Protein AF-A0A5C8ZEA1-F1 (afdb_monomer_lite)

Sequence (235 aa):
MTSPGLDPAALREAAAQLGLDVEDRPVLEAWAAIGATHLYWRNTALEDWHAGPDSRISDAEMFRINVSTTRIFRTALRGVADIDALEQGLEGALAVAFHPLRVLPGGRNLLDLGAEETEDFIDVAEVRVAGLIDIADEHGVDTALLAVALDGRLSCHHWWGSPLWPGVVDVVMRRLGDPDDDCWQRLQGRPVPAEVHRAQRLRWLLLDSPDALAIETVDFLIHQLGIGFITAVEG

Structure (mmCIF, N/CA/C/O backbone):
data_AF-A0A5C8ZEA1-F1
#
_entry.id   AF-A0A5C8ZEA1-F1
#
loop_
_atom_site.group_PDB
_atom_site.id
_atom_site.type_symbol
_atom_site.label_atom_id
_atom_site.label_alt_id
_atom_site.label_comp_id
_atom_site.label_asym_id
_atom_site.label_entity_id
_atom_site.label_seq_id
_atom_site.pdbx_PDB_ins_code
_atom_site.Cartn_x
_atom_site.Cartn_y
_atom_site.Cartn_z
_atom_site.occupancy
_atom_site.B_iso_or_equiv
_atom_site.auth_seq_id
_atom_site.auth_comp_id
_atom_site.auth_asym_id
_atom_site.auth_atom_id
_atom_site.pdbx_PDB_model_num
ATOM 1 N N . MET A 1 1 ? 28.348 5.680 -10.403 1.00 36.00 1 MET A N 1
ATOM 2 C CA . MET A 1 1 ? 28.661 4.652 -9.389 1.00 36.00 1 MET A CA 1
ATOM 3 C C . MET A 1 1 ? 27.801 3.466 -9.778 1.00 36.00 1 MET A C 1
ATOM 5 O O . MET A 1 1 ? 26.594 3.614 -9.727 1.00 36.00 1 MET A O 1
ATOM 9 N N . THR A 1 2 ? 28.369 2.394 -10.330 1.00 37.69 2 THR A N 1
ATOM 10 C CA . THR A 1 2 ? 27.577 1.226 -10.753 1.00 37.69 2 THR A CA 1
ATOM 11 C C . THR A 1 2 ? 26.969 0.590 -9.509 1.00 37.69 2 THR A C 1
ATOM 13 O O . THR A 1 2 ? 27.715 0.243 -8.588 1.00 37.69 2 THR A O 1
ATOM 16 N N . SER A 1 3 ? 25.640 0.502 -9.458 1.00 48.66 3 SER A N 1
ATOM 17 C CA . SER A 1 3 ? 24.921 -0.216 -8.404 1.00 48.66 3 SER A CA 1
ATOM 18 C C . SER A 1 3 ? 25.495 -1.641 -8.298 1.00 48.66 3 SER A C 1
ATOM 20 O O . SER A 1 3 ? 25.885 -2.195 -9.330 1.00 48.66 3 SER A O 1
ATOM 22 N N . PRO A 1 4 ? 25.658 -2.233 -7.097 1.00 52.16 4 PRO A N 1
ATOM 23 C CA . PRO A 1 4 ? 26.077 -3.629 -6.980 1.00 52.16 4 PRO A CA 1
ATOM 24 C C . PRO A 1 4 ? 25.175 -4.482 -7.875 1.00 52.16 4 PRO A C 1
ATOM 26 O O . PRO A 1 4 ? 23.957 -4.425 -7.735 1.00 52.16 4 PRO A O 1
ATOM 29 N N . GLY A 1 5 ? 25.791 -5.181 -8.835 1.00 65.19 5 GLY A N 1
ATOM 30 C CA . GLY A 1 5 ? 25.097 -5.771 -9.978 1.00 65.19 5 GLY A CA 1
ATOM 31 C C . GLY A 1 5 ? 23.913 -6.620 -9.540 1.00 65.19 5 GLY A C 1
ATOM 32 O O . GLY A 1 5 ? 24.085 -7.635 -8.865 1.00 65.19 5 GLY A O 1
ATOM 33 N N . LEU A 1 6 ? 22.718 -6.169 -9.903 1.00 85.00 6 LEU A N 1
ATOM 34 C CA . LEU A 1 6 ? 21.491 -6.916 -9.712 1.00 85.00 6 LEU A CA 1
ATOM 35 C C . LEU A 1 6 ? 21.526 -8.108 -10.676 1.00 85.00 6 LEU A C 1
ATOM 37 O O . LEU A 1 6 ? 21.731 -7.934 -11.871 1.00 85.00 6 LEU A O 1
ATOM 41 N N . ASP A 1 7 ? 21.379 -9.326 -10.155 1.00 93.06 7 ASP A N 1
ATOM 42 C CA . ASP A 1 7 ? 21.352 -10.545 -10.969 1.00 93.06 7 ASP A CA 1
ATOM 43 C C . ASP A 1 7 ? 19.892 -10.970 -11.221 1.00 93.06 7 ASP A C 1
ATOM 45 O O . ASP A 1 7 ? 19.229 -11.458 -10.296 1.00 93.06 7 ASP A O 1
ATOM 49 N N . PRO A 1 8 ? 19.367 -10.833 -12.457 1.00 94.12 8 PRO A N 1
ATOM 50 C CA . PRO A 1 8 ? 17.995 -11.223 -12.771 1.00 94.12 8 PRO A CA 1
ATOM 51 C C . PRO A 1 8 ? 17.710 -12.709 -12.516 1.00 94.12 8 PRO A C 1
ATOM 53 O O . PRO A 1 8 ? 16.566 -13.076 -12.237 1.00 94.12 8 PRO A O 1
ATOM 56 N N . ALA A 1 9 ? 18.718 -13.584 -12.610 1.00 94.56 9 ALA A N 1
ATOM 57 C CA . ALA A 1 9 ? 18.546 -15.005 -12.320 1.00 94.56 9 ALA A CA 1
ATOM 58 C C . ALA A 1 9 ? 18.330 -15.239 -10.819 1.00 94.56 9 ALA A C 1
ATOM 60 O O . ALA A 1 9 ? 17.411 -15.969 -10.445 1.00 94.56 9 ALA A O 1
ATOM 61 N N . ALA A 1 10 ? 19.103 -14.556 -9.971 1.00 95.44 10 ALA A N 1
ATOM 62 C CA . ALA A 1 10 ? 18.949 -14.623 -8.521 1.00 95.44 10 ALA A CA 1
ATOM 63 C C . ALA A 1 10 ? 17.577 -14.099 -8.059 1.00 95.44 10 ALA A C 1
ATOM 65 O O . ALA A 1 10 ? 16.964 -14.690 -7.170 1.00 95.44 10 ALA A O 1
ATOM 66 N N . LEU A 1 11 ? 17.047 -13.041 -8.688 1.00 95.88 11 LEU A N 1
ATOM 67 C CA . LEU A 1 11 ? 15.693 -12.554 -8.384 1.00 95.88 11 LEU A CA 1
ATOM 68 C C . LEU A 1 11 ? 14.616 -13.585 -8.734 1.00 95.88 11 LEU A C 1
ATOM 70 O O . LEU A 1 11 ? 13.702 -13.817 -7.944 1.00 95.88 11 LEU A O 1
ATOM 74 N N . ARG A 1 12 ? 14.723 -14.235 -9.899 1.00 95.81 12 ARG A N 1
ATOM 75 C CA . ARG A 1 12 ? 13.779 -15.295 -10.288 1.00 95.81 12 ARG A CA 1
ATOM 76 C C . ARG A 1 12 ? 13.856 -16.497 -9.353 1.00 95.81 12 ARG A C 1
ATOM 78 O O . ARG A 1 12 ? 12.821 -17.058 -9.002 1.00 95.81 12 ARG A O 1
ATOM 85 N N . GLU A 1 13 ? 15.057 -16.873 -8.920 1.00 96.19 13 GLU A N 1
ATOM 86 C CA . GLU A 1 13 ? 15.237 -17.930 -7.924 1.00 96.19 13 GLU A CA 1
ATOM 87 C C . GLU A 1 13 ? 14.577 -17.556 -6.588 1.00 96.19 13 GLU A C 1
ATOM 89 O O . GLU A 1 13 ? 13.811 -18.350 -6.040 1.00 96.19 13 GLU A O 1
ATOM 94 N N . ALA A 1 14 ? 14.801 -16.333 -6.098 1.00 95.81 14 ALA A N 1
ATOM 95 C CA . ALA A 1 14 ? 14.163 -15.837 -4.881 1.00 95.81 14 ALA A CA 1
ATOM 96 C C . ALA A 1 14 ? 12.627 -15.830 -4.997 1.00 95.81 14 ALA A C 1
ATOM 98 O O . ALA A 1 14 ? 11.933 -16.245 -4.070 1.00 95.81 14 ALA A O 1
ATOM 99 N N . ALA A 1 15 ? 12.084 -15.425 -6.147 1.00 95.50 15 ALA A N 1
ATOM 100 C CA . ALA A 1 15 ? 10.643 -15.431 -6.394 1.00 95.50 15 ALA A CA 1
ATOM 101 C C . ALA A 1 15 ? 10.057 -16.846 -6.352 1.00 95.50 15 ALA A C 1
ATOM 103 O O . ALA A 1 15 ? 9.050 -17.072 -5.678 1.00 95.50 15 ALA A O 1
ATOM 104 N N . ALA A 1 16 ? 10.735 -17.813 -6.978 1.00 94.69 16 ALA A N 1
ATOM 105 C CA . ALA A 1 16 ? 10.339 -19.216 -6.933 1.00 94.69 16 ALA A CA 1
ATOM 106 C C . ALA A 1 16 ? 10.353 -19.776 -5.499 1.00 94.69 16 ALA A C 1
ATOM 108 O O . ALA A 1 16 ? 9.419 -20.473 -5.105 1.00 94.69 16 ALA A O 1
ATOM 109 N N . GLN A 1 17 ? 11.362 -19.432 -4.688 1.00 95.06 17 GLN A N 1
ATOM 110 C CA . GLN A 1 17 ? 11.432 -19.835 -3.275 1.00 95.06 17 GLN A CA 1
ATOM 111 C C . GLN A 1 17 ? 10.285 -19.256 -2.428 1.00 95.06 17 GLN A C 1
ATOM 113 O O . GLN A 1 17 ? 9.892 -19.861 -1.432 1.00 95.06 17 GLN A O 1
ATOM 118 N N . LEU A 1 18 ? 9.733 -18.106 -2.826 1.00 92.19 18 LEU A N 1
ATOM 119 C CA . LEU A 1 18 ? 8.619 -17.430 -2.152 1.00 92.19 18 LEU A CA 1
ATOM 120 C C . LEU A 1 18 ? 7.235 -17.791 -2.719 1.00 92.19 18 LEU A C 1
ATOM 122 O O . LEU A 1 18 ? 6.232 -17.221 -2.272 1.00 92.19 18 LEU A O 1
ATOM 126 N N . GLY A 1 19 ? 7.179 -18.694 -3.706 1.00 91.81 19 GLY A N 1
ATOM 127 C CA . GLY A 1 19 ? 5.944 -19.070 -4.397 1.00 91.81 19 GLY A CA 1
ATOM 128 C C . GLY A 1 19 ? 5.327 -17.931 -5.217 1.00 91.81 19 GLY A C 1
ATOM 129 O O . GLY A 1 19 ? 4.124 -17.934 -5.458 1.00 91.81 19 GLY A O 1
ATOM 130 N N . LEU A 1 20 ? 6.121 -16.929 -5.606 1.00 92.94 20 LEU A N 1
ATOM 131 C CA . LEU A 1 20 ? 5.659 -15.825 -6.440 1.00 92.94 20 LEU A CA 1
ATOM 132 C C . LEU A 1 20 ? 5.683 -16.270 -7.904 1.00 92.94 20 LEU A C 1
ATOM 134 O O . LEU A 1 20 ? 6.751 -16.512 -8.467 1.00 92.94 20 LEU A O 1
ATOM 138 N N . ASP A 1 21 ? 4.502 -16.370 -8.514 1.00 90.50 21 ASP A N 1
ATOM 139 C CA . ASP A 1 21 ? 4.372 -16.613 -9.949 1.00 90.50 21 ASP A CA 1
ATOM 140 C C . ASP A 1 21 ? 4.755 -15.343 -10.719 1.00 90.50 21 ASP A C 1
ATOM 142 O O . ASP A 1 21 ? 4.017 -14.357 -10.738 1.00 90.50 21 ASP A O 1
ATOM 146 N N . VAL A 1 22 ? 5.954 -15.355 -11.302 1.00 91.56 22 VAL A N 1
ATOM 147 C CA . VAL A 1 22 ? 6.507 -14.223 -12.059 1.00 91.56 22 VAL A CA 1
ATOM 148 C C . VAL A 1 22 ? 5.840 -14.040 -13.423 1.00 91.56 22 VAL A C 1
ATOM 150 O O . VAL A 1 22 ? 5.964 -12.967 -14.009 1.00 91.56 22 VAL A O 1
ATOM 153 N N . GLU A 1 23 ? 5.128 -15.057 -13.919 1.00 93.31 23 GLU A N 1
ATOM 154 C CA . GLU A 1 23 ? 4.420 -15.019 -15.202 1.00 93.31 23 GLU A CA 1
ATOM 155 C C . GLU A 1 23 ? 2.963 -14.544 -15.032 1.00 93.31 23 GLU A C 1
ATOM 157 O O . GLU A 1 23 ? 2.353 -14.034 -15.978 1.00 93.31 23 GLU A O 1
ATOM 162 N N . ASP A 1 24 ? 2.400 -14.642 -13.820 1.00 95.50 24 ASP A N 1
ATOM 163 C CA . ASP A 1 24 ? 1.120 -14.018 -13.474 1.00 95.50 24 ASP A CA 1
ATOM 164 C C . ASP A 1 24 ? 1.308 -12.504 -13.295 1.00 95.50 24 ASP A C 1
ATOM 166 O O . ASP A 1 24 ? 1.572 -11.972 -12.211 1.00 95.50 24 ASP A O 1
ATOM 170 N N . ARG A 1 25 ? 1.170 -11.787 -14.412 1.00 95.19 25 ARG A N 1
ATOM 171 C CA . ARG A 1 25 ? 1.374 -10.339 -14.469 1.00 95.19 25 ARG A CA 1
ATOM 172 C C . ARG A 1 25 ? 0.526 -9.555 -13.450 1.00 95.19 25 ARG A C 1
ATOM 174 O O . ARG A 1 25 ? 1.099 -8.728 -12.740 1.00 95.19 25 ARG A O 1
ATOM 181 N N . PRO A 1 26 ? -0.794 -9.788 -13.312 1.00 95.94 26 PRO A N 1
ATOM 182 C CA . PRO A 1 26 ? -1.584 -9.172 -12.246 1.00 95.94 26 PRO A CA 1
ATOM 183 C C . PRO A 1 26 ? -1.049 -9.406 -10.826 1.00 95.94 26 PRO A C 1
ATOM 185 O O . PRO A 1 26 ? -1.123 -8.492 -9.998 1.00 95.94 26 PRO A O 1
ATOM 188 N N . VAL A 1 27 ? -0.531 -10.602 -10.525 1.00 95.25 27 VAL A N 1
ATOM 189 C CA . VAL A 1 27 ? 0.082 -10.914 -9.222 1.00 95.25 27 VAL A CA 1
ATOM 190 C C . VAL A 1 27 ? 1.389 -10.148 -9.035 1.00 95.25 27 VAL A C 1
ATOM 192 O O . VAL A 1 27 ? 1.581 -9.530 -7.984 1.00 95.25 27 VAL A O 1
ATOM 195 N N . LEU A 1 28 ? 2.249 -10.122 -10.055 1.00 96.88 28 LEU A N 1
ATOM 196 C CA . LEU A 1 28 ? 3.505 -9.372 -10.037 1.00 96.88 28 LEU A CA 1
ATOM 197 C C . LEU A 1 28 ? 3.262 -7.874 -9.798 1.00 96.88 28 LEU A C 1
ATOM 199 O O . LEU A 1 28 ? 3.872 -7.281 -8.912 1.00 96.88 28 LEU A O 1
ATOM 203 N N . GLU A 1 29 ? 2.322 -7.271 -10.528 1.00 97.31 29 GLU A N 1
ATOM 204 C CA . GLU A 1 29 ? 1.957 -5.855 -10.387 1.00 97.31 29 GLU A CA 1
ATOM 205 C C . GLU A 1 29 ? 1.364 -5.538 -9.008 1.00 97.31 29 GLU A C 1
ATOM 207 O O . GLU A 1 29 ? 1.634 -4.478 -8.439 1.00 97.31 29 GLU A O 1
ATOM 212 N N . ALA A 1 30 ? 0.563 -6.450 -8.442 1.00 97.50 30 ALA A N 1
ATOM 213 C CA . ALA A 1 30 ? 0.011 -6.282 -7.101 1.00 97.50 30 ALA A CA 1
ATOM 214 C C . ALA A 1 30 ? 1.119 -6.251 -6.039 1.00 97.50 30 ALA A C 1
ATOM 216 O O . ALA A 1 30 ? 1.118 -5.371 -5.177 1.00 97.50 30 ALA A O 1
ATOM 217 N N . TRP A 1 31 ? 2.084 -7.169 -6.127 1.00 98.31 31 TRP A N 1
ATOM 218 C CA . TRP A 1 31 ? 3.239 -7.183 -5.234 1.00 98.31 31 TRP A CA 1
ATOM 219 C C . TRP A 1 31 ? 4.156 -5.979 -5.444 1.00 98.31 31 TRP A C 1
ATOM 221 O O . TRP A 1 31 ? 4.580 -5.371 -4.463 1.00 98.31 31 TRP A O 1
ATOM 231 N N . ALA A 1 32 ? 4.412 -5.587 -6.693 1.00 98.50 32 ALA A N 1
ATOM 232 C CA . ALA A 1 32 ? 5.231 -4.422 -7.011 1.00 98.50 32 ALA A CA 1
ATOM 233 C C . ALA A 1 32 ? 4.607 -3.122 -6.477 1.00 98.50 32 ALA A C 1
ATOM 235 O O . ALA A 1 32 ? 5.315 -2.281 -5.941 1.00 98.50 32 ALA A O 1
ATOM 236 N N . ALA A 1 33 ? 3.281 -2.964 -6.523 1.00 98.62 33 ALA A N 1
ATOM 237 C CA . ALA A 1 33 ? 2.614 -1.796 -5.941 1.00 98.62 33 ALA A CA 1
ATOM 238 C C . ALA A 1 33 ? 2.775 -1.711 -4.414 1.00 98.62 33 ALA A C 1
ATOM 240 O O . ALA A 1 33 ? 2.929 -0.621 -3.854 1.00 98.62 33 ALA A O 1
ATOM 241 N N . ILE A 1 34 ? 2.752 -2.861 -3.737 1.00 98.44 34 ILE A N 1
ATOM 242 C CA . ILE A 1 34 ? 2.999 -2.950 -2.295 1.00 98.44 34 ILE A CA 1
ATOM 243 C C . ILE A 1 34 ? 4.460 -2.628 -1.997 1.00 98.44 34 ILE A C 1
ATOM 245 O O . ILE A 1 34 ? 4.715 -1.786 -1.143 1.00 98.44 34 ILE A O 1
ATOM 249 N N . GLY A 1 35 ? 5.400 -3.234 -2.726 1.00 98.38 35 GLY A N 1
ATOM 250 C CA . GLY A 1 35 ? 6.828 -2.953 -2.585 1.00 98.38 35 GLY A CA 1
ATOM 251 C C . GLY A 1 35 ? 7.164 -1.491 -2.869 1.00 98.38 35 GLY A C 1
ATOM 252 O O . GLY A 1 35 ? 7.891 -0.876 -2.106 1.00 98.38 35 GLY A O 1
ATOM 253 N N . ALA A 1 36 ? 6.557 -0.871 -3.882 1.00 98.56 36 ALA A N 1
ATOM 254 C CA . ALA A 1 36 ? 6.729 0.552 -4.173 1.00 98.56 36 ALA A CA 1
ATOM 255 C C . ALA A 1 36 ? 6.196 1.425 -3.028 1.00 98.56 36 ALA A C 1
ATOM 257 O O . ALA A 1 36 ? 6.821 2.407 -2.642 1.00 98.56 36 ALA A O 1
ATOM 258 N N . THR A 1 37 ? 5.072 1.042 -2.422 1.00 98.62 37 THR A N 1
ATOM 259 C CA . THR A 1 37 ? 4.551 1.743 -1.240 1.00 98.62 37 THR A CA 1
ATOM 260 C C . THR A 1 37 ? 5.452 1.535 -0.026 1.00 98.62 37 THR A C 1
ATOM 262 O O . THR A 1 37 ? 5.669 2.456 0.755 1.00 98.62 37 THR A O 1
ATOM 265 N N . HIS A 1 38 ? 6.012 0.346 0.150 1.00 98.19 38 HIS A N 1
ATOM 266 C CA . HIS A 1 38 ? 6.935 0.082 1.241 1.00 98.19 38 HIS A CA 1
ATOM 267 C C . HIS A 1 38 ? 8.248 0.857 1.061 1.00 98.19 38 HIS A C 1
ATOM 269 O O . HIS A 1 38 ? 8.630 1.639 1.928 1.00 98.19 38 HIS A O 1
ATOM 275 N N . LEU A 1 39 ? 8.898 0.706 -0.091 1.00 97.12 39 LEU A N 1
ATOM 276 C CA . LEU A 1 39 ? 10.177 1.320 -0.407 1.00 97.12 39 LEU A CA 1
ATOM 277 C C . LEU A 1 39 ? 10.057 2.826 -0.598 1.00 97.12 39 LEU A C 1
ATOM 279 O O . LEU A 1 39 ? 10.824 3.559 -0.007 1.00 97.12 39 LEU A O 1
ATOM 283 N N . TYR A 1 40 ? 9.151 3.344 -1.411 1.00 97.31 40 TYR A N 1
ATOM 284 C CA . TYR A 1 40 ? 9.209 4.768 -1.774 1.00 97.31 40 TYR A CA 1
ATOM 285 C C . TYR A 1 40 ? 8.472 5.650 -0.779 1.00 97.31 40 TYR A C 1
ATOM 287 O O . TYR A 1 40 ? 8.810 6.817 -0.635 1.00 97.31 40 TYR A O 1
ATOM 295 N N . TRP A 1 41 ? 7.491 5.089 -0.072 1.00 96.62 41 TRP A N 1
ATOM 296 C CA . TRP A 1 41 ? 6.619 5.837 0.825 1.00 96.62 41 TRP A CA 1
ATOM 297 C C . TRP A 1 41 ? 6.870 5.508 2.298 1.00 96.62 41 TRP A C 1
ATOM 299 O O . TRP A 1 41 ? 7.252 6.389 3.062 1.00 96.62 41 TRP A O 1
ATOM 309 N N . ARG A 1 42 ? 6.691 4.252 2.720 1.00 95.69 42 ARG A N 1
ATOM 310 C CA . ARG A 1 42 ? 6.732 3.873 4.142 1.00 95.69 42 ARG A CA 1
ATOM 311 C C . ARG A 1 42 ? 8.132 3.960 4.747 1.00 95.69 42 ARG A C 1
ATOM 313 O O . ARG A 1 42 ? 8.281 4.551 5.807 1.00 95.69 42 ARG A O 1
ATOM 320 N N . ASN A 1 43 ? 9.134 3.379 4.092 1.00 93.94 43 ASN A N 1
ATOM 321 C CA . ASN A 1 43 ? 10.495 3.222 4.615 1.00 93.94 43 ASN A CA 1
ATOM 322 C C . ASN A 1 43 ? 11.346 4.493 4.419 1.00 93.94 43 ASN A C 1
ATOM 324 O O . ASN A 1 43 ? 12.413 4.473 3.800 1.00 93.94 43 ASN A O 1
ATOM 328 N N . THR A 1 44 ? 10.819 5.621 4.873 1.00 92.62 44 THR A N 1
ATOM 329 C CA . THR A 1 44 ? 11.355 6.977 4.696 1.00 92.62 44 THR A CA 1
ATOM 330 C C . THR A 1 44 ? 11.163 7.766 6.000 1.00 92.62 44 THR A C 1
ATOM 332 O O . THR A 1 44 ? 10.838 7.170 7.026 1.00 92.62 44 THR A O 1
ATOM 335 N N . ALA A 1 45 ? 11.261 9.102 5.955 1.00 91.81 45 ALA A N 1
ATOM 336 C CA . ALA A 1 45 ? 10.858 9.982 7.055 1.00 91.81 45 ALA A CA 1
ATOM 337 C C . ALA A 1 45 ? 9.443 9.678 7.594 1.00 91.81 45 ALA A C 1
ATOM 339 O O . ALA A 1 45 ? 9.171 9.888 8.772 1.00 91.81 45 ALA A O 1
ATOM 340 N N . LEU A 1 46 ? 8.545 9.116 6.773 1.00 92.88 46 LEU A N 1
ATOM 341 C CA . LEU A 1 46 ? 7.212 8.711 7.219 1.00 92.88 46 LEU A CA 1
ATOM 342 C C . LEU A 1 46 ? 7.242 7.661 8.350 1.00 92.88 46 LEU A C 1
ATOM 344 O O . LEU A 1 46 ? 6.344 7.654 9.194 1.00 92.88 46 LEU A O 1
ATOM 348 N N . GLU A 1 47 ? 8.243 6.774 8.377 1.00 91.81 47 GLU A N 1
ATOM 349 C CA . GLU A 1 47 ? 8.434 5.830 9.486 1.00 91.81 47 GLU A CA 1
ATOM 350 C C . GLU A 1 47 ? 8.753 6.591 10.773 1.00 91.81 47 GLU A C 1
ATOM 352 O O . GLU A 1 47 ? 8.129 6.328 11.794 1.00 91.81 47 GLU A O 1
ATOM 357 N N . ASP A 1 48 ? 9.632 7.592 10.713 1.00 91.31 48 ASP A N 1
ATOM 358 C CA . ASP A 1 48 ? 9.986 8.425 11.867 1.00 91.31 48 ASP A CA 1
ATOM 359 C C . ASP A 1 48 ? 8.800 9.276 12.343 1.00 91.31 48 ASP A C 1
ATOM 361 O O . ASP A 1 48 ? 8.631 9.517 13.536 1.00 91.31 48 ASP A O 1
ATOM 365 N N . TRP A 1 49 ? 7.918 9.695 11.431 1.00 93.19 49 TRP A N 1
ATOM 366 C CA . TRP A 1 49 ? 6.686 10.409 11.785 1.00 93.19 49 TRP A CA 1
ATOM 367 C C . TRP A 1 49 ? 5.662 9.508 12.483 1.00 93.19 49 TRP A C 1
ATOM 369 O O . TRP A 1 49 ? 4.756 10.006 13.154 1.00 93.19 49 TRP A O 1
ATOM 379 N N . HIS A 1 50 ? 5.775 8.194 12.306 1.00 93.12 50 HIS A N 1
ATOM 380 C CA . HIS A 1 50 ? 4.894 7.182 12.885 1.00 93.12 50 HIS A CA 1
ATOM 381 C C . HIS A 1 50 ? 5.476 6.526 14.136 1.00 93.12 50 HIS A C 1
ATOM 383 O O . HIS A 1 50 ? 4.725 6.180 15.050 1.00 93.12 50 HIS A O 1
ATOM 389 N N . ALA A 1 51 ? 6.792 6.375 14.203 1.00 89.44 51 ALA A N 1
ATOM 390 C CA . ALA A 1 51 ? 7.480 5.700 15.282 1.00 89.44 51 ALA A CA 1
ATOM 391 C C . ALA A 1 51 ? 7.836 6.652 16.435 1.00 89.44 51 ALA A C 1
ATOM 393 O O . ALA A 1 51 ? 8.002 7.858 16.280 1.00 89.44 51 ALA A O 1
ATOM 394 N N . GLY A 1 52 ? 8.010 6.076 17.625 1.00 84.81 52 GLY A N 1
ATOM 395 C CA . GLY A 1 52 ? 8.555 6.788 18.780 1.00 84.81 52 GLY A CA 1
ATOM 396 C C . GLY A 1 52 ? 7.540 7.596 19.606 1.00 84.81 52 GLY A C 1
ATOM 397 O O . GLY A 1 52 ? 6.340 7.599 19.330 1.00 84.81 52 GLY A O 1
ATOM 398 N N . PRO A 1 53 ? 8.016 8.238 20.689 1.00 84.50 53 PRO A N 1
ATOM 399 C CA . PRO A 1 53 ? 7.166 8.940 21.655 1.00 84.50 53 PRO A CA 1
ATOM 400 C C . PRO A 1 53 ? 6.522 10.218 21.099 1.00 84.50 53 PRO A C 1
ATOM 402 O O . PRO A 1 53 ? 5.472 10.618 21.595 1.00 84.50 53 PRO A O 1
ATOM 405 N N . ASP A 1 54 ? 7.119 10.816 20.066 1.00 86.81 54 ASP A N 1
ATOM 406 C CA . ASP A 1 54 ? 6.653 12.046 19.411 1.00 86.81 54 ASP A CA 1
ATOM 407 C C . ASP A 1 54 ? 5.891 11.755 18.102 1.00 86.81 54 ASP A C 1
ATOM 409 O O . ASP A 1 54 ? 5.812 12.600 17.207 1.00 86.81 54 ASP A O 1
ATOM 413 N N . SER A 1 55 ? 5.342 10.540 17.980 1.00 91.62 55 SER A N 1
ATOM 414 C CA . SER A 1 55 ? 4.604 10.096 16.799 1.00 91.62 55 SER A CA 1
ATOM 415 C C . SER A 1 55 ? 3.456 11.048 16.444 1.00 91.62 55 SER A C 1
ATOM 417 O O . SER A 1 55 ? 2.619 11.418 17.273 1.00 91.62 55 SER A O 1
ATOM 419 N N . ARG A 1 56 ? 3.411 11.422 15.165 1.00 92.44 56 ARG A N 1
ATOM 420 C CA . ARG A 1 56 ? 2.399 12.287 14.540 1.00 92.44 56 ARG A CA 1
ATOM 421 C C . ARG A 1 56 ? 1.314 11.487 13.823 1.00 92.44 56 ARG A C 1
ATOM 423 O O . ARG A 1 56 ? 0.320 12.076 13.377 1.00 92.44 56 ARG A O 1
ATOM 430 N N . ILE A 1 57 ? 1.522 10.181 13.661 1.00 94.69 57 ILE A N 1
ATOM 431 C CA . ILE A 1 57 ? 0.677 9.274 12.886 1.00 94.69 57 ILE A CA 1
ATOM 432 C C . ILE A 1 57 ? 0.398 8.044 13.741 1.00 94.69 57 ILE A C 1
ATOM 434 O O . ILE A 1 57 ? 1.308 7.298 14.078 1.00 94.69 57 ILE A O 1
ATOM 438 N N . SER A 1 58 ? -0.867 7.796 14.058 1.00 94.56 58 SER A N 1
ATOM 439 C CA . SER A 1 58 ? -1.270 6.546 14.714 1.00 94.56 58 SER A CA 1
ATOM 440 C C . SER A 1 58 ? -1.136 5.334 13.780 1.00 94.56 58 SER A C 1
ATOM 442 O O . SER A 1 58 ? -1.174 5.474 12.557 1.00 94.56 58 SER A O 1
ATOM 444 N N . ASP A 1 59 ? -1.077 4.119 14.336 1.00 95.25 59 ASP A N 1
ATOM 445 C CA . ASP A 1 59 ? -1.106 2.870 13.551 1.00 95.25 59 ASP A CA 1
ATOM 446 C C . ASP A 1 59 ? -2.315 2.814 12.602 1.00 95.25 59 ASP A C 1
ATOM 448 O O . ASP A 1 59 ? -2.204 2.405 11.443 1.00 95.25 59 ASP A O 1
ATOM 452 N N . ALA A 1 60 ? -3.474 3.279 13.076 1.00 96.19 60 ALA A N 1
ATOM 453 C CA . ALA A 1 60 ? -4.701 3.328 12.295 1.00 96.19 60 ALA A CA 1
ATOM 454 C C . ALA A 1 60 ? -4.621 4.310 11.116 1.00 96.19 60 ALA A C 1
ATOM 456 O O . ALA A 1 60 ? -5.081 3.998 10.015 1.00 96.19 60 ALA A O 1
ATOM 457 N N . GLU A 1 61 ? -4.028 5.488 11.318 1.00 96.44 61 GLU A N 1
ATOM 458 C CA . GLU A 1 61 ? -3.783 6.439 10.230 1.00 96.44 61 GLU A CA 1
ATOM 459 C C . GLU A 1 61 ? -2.774 5.879 9.234 1.00 96.44 61 GLU A C 1
ATOM 461 O O . GLU A 1 61 ? -3.042 5.889 8.034 1.00 96.44 61 GLU A O 1
ATOM 466 N N . MET A 1 62 ? -1.662 5.325 9.720 1.00 96.19 62 MET A N 1
ATOM 467 C CA . MET A 1 62 ? -0.621 4.738 8.882 1.00 96.19 62 MET A CA 1
ATOM 468 C C . MET A 1 62 ? -1.175 3.632 7.983 1.00 96.19 62 MET A C 1
ATOM 470 O O . MET A 1 62 ? -0.933 3.626 6.776 1.00 96.19 62 MET A O 1
ATOM 474 N N . PHE A 1 63 ? -1.988 2.734 8.542 1.00 97.31 63 PHE A N 1
ATOM 475 C CA . PHE A 1 63 ? -2.662 1.687 7.781 1.00 97.31 63 PHE A CA 1
ATOM 476 C C . PHE A 1 63 ? -3.500 2.267 6.631 1.00 97.31 63 PHE A C 1
ATOM 478 O O . PHE A 1 63 ? -3.347 1.857 5.479 1.00 97.31 63 PHE A O 1
ATOM 485 N N . ARG A 1 64 ? -4.359 3.254 6.915 1.00 97.81 64 ARG A N 1
ATOM 486 C CA . ARG A 1 64 ? -5.233 3.864 5.898 1.00 97.81 64 ARG A CA 1
ATOM 487 C C . ARG A 1 64 ? -4.430 4.628 4.844 1.00 97.81 64 ARG A C 1
ATOM 489 O O . ARG A 1 64 ? -4.732 4.537 3.655 1.00 97.81 64 ARG A O 1
ATOM 496 N N . ILE A 1 65 ? -3.401 5.357 5.269 1.00 97.31 65 ILE A N 1
ATOM 497 C CA . ILE A 1 65 ? -2.489 6.085 4.387 1.00 97.31 65 ILE A CA 1
ATOM 498 C C . ILE A 1 65 ? -1.799 5.109 3.431 1.00 97.31 65 ILE A C 1
ATOM 500 O O . ILE A 1 65 ? -1.873 5.319 2.219 1.00 97.31 65 ILE A O 1
ATOM 504 N N . ASN A 1 66 ? -1.221 4.018 3.944 1.00 97.81 66 ASN A N 1
ATOM 505 C CA . ASN A 1 66 ? -0.558 3.000 3.128 1.00 97.81 66 ASN A CA 1
ATOM 506 C C . ASN A 1 66 ? -1.525 2.377 2.118 1.00 97.81 66 ASN A C 1
ATOM 508 O O . ASN A 1 66 ? -1.192 2.318 0.942 1.00 97.81 66 ASN A O 1
ATOM 512 N N . VAL A 1 67 ? -2.753 2.018 2.517 1.00 98.31 67 VAL A N 1
ATOM 513 C CA . VAL A 1 67 ? -3.791 1.535 1.582 1.00 98.31 67 VAL A CA 1
ATOM 514 C C . VAL A 1 67 ? -4.023 2.537 0.444 1.00 98.31 67 VAL A C 1
ATOM 516 O O . VAL A 1 67 ? -4.011 2.160 -0.731 1.00 98.31 67 VAL A O 1
ATOM 519 N N . SER A 1 68 ? -4.216 3.818 0.775 1.00 98.19 68 SER A N 1
ATOM 520 C CA . SER A 1 68 ? -4.467 4.854 -0.232 1.00 98.19 68 SER A CA 1
ATOM 521 C C . SER A 1 68 ? -3.272 5.063 -1.171 1.00 98.19 68 SER A C 1
ATOM 523 O O . SER A 1 68 ? -3.464 5.246 -2.370 1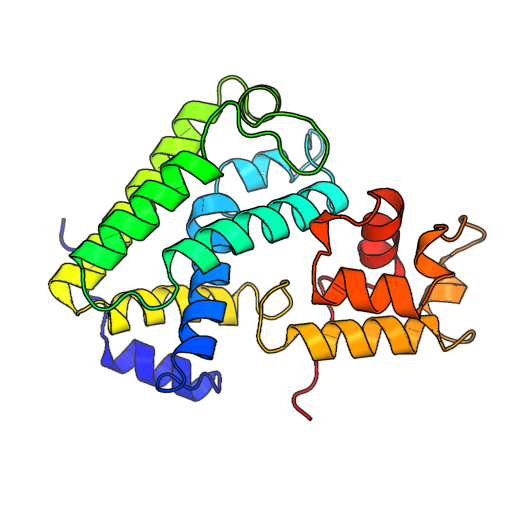.00 98.19 68 SER A O 1
ATOM 525 N N . THR A 1 69 ? -2.040 4.979 -0.659 1.00 98.44 69 THR A N 1
ATOM 526 C CA . THR A 1 69 ? -0.818 5.107 -1.465 1.00 98.44 69 THR A CA 1
ATOM 527 C C . THR A 1 69 ? -0.582 3.870 -2.337 1.00 98.44 69 THR A C 1
ATOM 529 O O . THR A 1 69 ? -0.280 4.020 -3.520 1.00 98.44 69 THR A O 1
ATOM 532 N N . THR A 1 70 ? -0.853 2.661 -1.833 1.00 98.62 70 THR A N 1
ATOM 533 C CA . THR A 1 70 ? -0.807 1.424 -2.628 1.00 98.62 70 THR A CA 1
ATOM 534 C C . THR A 1 70 ? -1.742 1.491 -3.830 1.00 98.62 70 THR A C 1
ATOM 536 O O . THR A 1 70 ? -1.386 1.006 -4.901 1.00 98.62 70 THR A O 1
ATOM 539 N N . ARG A 1 71 ? -2.919 2.129 -3.727 1.00 98.25 71 ARG A N 1
ATOM 540 C CA . ARG A 1 71 ? -3.795 2.339 -4.899 1.00 98.25 71 ARG A CA 1
ATOM 541 C C . ARG A 1 71 ? -3.157 3.202 -5.980 1.00 98.25 71 ARG A C 1
ATOM 543 O O . ARG A 1 71 ? -3.361 2.919 -7.162 1.00 98.25 71 ARG A O 1
ATOM 550 N N . ILE A 1 72 ? -2.428 4.244 -5.584 1.00 98.62 72 ILE A N 1
ATOM 551 C CA . ILE A 1 72 ? -1.753 5.150 -6.519 1.00 98.62 72 ILE A CA 1
ATOM 552 C C . ILE A 1 72 ? -0.699 4.357 -7.294 1.00 98.62 72 ILE A C 1
ATOM 554 O O . ILE A 1 72 ? -0.781 4.279 -8.519 1.00 98.62 72 ILE A O 1
ATOM 558 N N . PHE A 1 73 ? 0.198 3.658 -6.593 1.00 98.69 73 PHE A N 1
ATOM 559 C CA . PHE A 1 73 ? 1.220 2.833 -7.242 1.00 98.69 73 PHE A CA 1
ATOM 560 C C . PHE A 1 73 ? 0.630 1.671 -8.044 1.00 98.69 73 PHE A C 1
ATOM 562 O O . PHE A 1 73 ? 1.086 1.389 -9.146 1.00 98.69 73 PHE A O 1
ATOM 569 N N . ARG A 1 74 ? -0.445 1.037 -7.566 1.00 98.31 74 ARG A N 1
ATOM 570 C CA . ARG A 1 74 ? -1.138 -0.013 -8.325 1.00 98.31 74 ARG A CA 1
ATOM 571 C C . ARG A 1 74 ? -1.735 0.503 -9.628 1.00 98.31 74 ARG A C 1
ATOM 573 O O . ARG A 1 74 ? -1.826 -0.252 -10.588 1.00 98.31 74 ARG A O 1
ATOM 580 N N . THR A 1 75 ? -2.178 1.756 -9.657 1.00 98.38 75 THR A N 1
ATOM 581 C CA . THR A 1 75 ? -2.680 2.386 -10.884 1.00 98.38 75 THR A CA 1
ATOM 582 C C . THR A 1 75 ? -1.532 2.677 -11.842 1.00 98.38 75 THR A C 1
ATOM 584 O O . THR A 1 75 ? -1.650 2.365 -13.021 1.00 98.38 75 THR A O 1
ATOM 587 N N . ALA A 1 76 ? -0.422 3.206 -11.328 1.00 98.31 76 ALA A N 1
ATOM 588 C CA . ALA A 1 76 ? 0.769 3.524 -12.108 1.00 98.31 76 ALA A CA 1
ATOM 589 C C . ALA A 1 76 ? 1.451 2.300 -12.731 1.00 98.31 76 ALA A C 1
ATOM 591 O O . ALA A 1 76 ? 1.906 2.368 -13.864 1.00 98.31 76 ALA A O 1
ATOM 592 N N . LEU A 1 77 ? 1.504 1.179 -12.007 1.00 98.19 77 LEU A N 1
ATOM 593 C CA . LEU A 1 77 ? 2.208 -0.028 -12.451 1.00 98.19 77 LEU A CA 1
ATOM 594 C C . LEU A 1 77 ? 1.343 -0.978 -13.290 1.00 98.19 77 LEU A C 1
ATOM 596 O O . LEU A 1 77 ? 1.849 -1.965 -13.821 1.00 98.19 77 LEU A O 1
ATOM 600 N N . ARG A 1 78 ? 0.038 -0.710 -13.414 1.00 97.31 78 ARG A N 1
ATOM 601 C CA . ARG A 1 78 ? -0.881 -1.600 -14.127 1.00 97.31 78 ARG A CA 1
ATOM 602 C C . ARG A 1 78 ? -0.590 -1.601 -15.625 1.00 97.31 78 ARG A C 1
ATOM 604 O O . ARG A 1 78 ? -0.777 -0.585 -16.286 1.00 97.31 78 ARG A O 1
ATOM 611 N N . GLY A 1 79 ? -0.271 -2.768 -16.177 1.00 95.06 79 GLY A N 1
ATOM 612 C CA . GLY A 1 79 ? -0.119 -2.962 -17.617 1.00 95.06 79 GLY A CA 1
ATOM 613 C C . GLY A 1 79 ? 1.080 -2.239 -18.230 1.00 95.06 79 GLY A C 1
ATOM 614 O O . GLY A 1 79 ? 1.090 -2.028 -19.440 1.00 95.06 79 GLY A O 1
ATOM 615 N N . VAL A 1 80 ? 2.070 -1.850 -17.420 1.00 96.56 80 VAL A N 1
ATOM 616 C CA . VAL A 1 80 ? 3.315 -1.228 -17.896 1.00 96.56 80 VAL A CA 1
ATOM 617 C C . VAL A 1 80 ? 4.004 -2.168 -18.888 1.00 96.56 80 VAL A C 1
ATOM 619 O O . VAL A 1 80 ? 4.346 -3.284 -18.524 1.00 96.56 80 VAL A O 1
ATOM 622 N N . ALA A 1 81 ? 4.203 -1.763 -20.139 1.00 95.25 81 ALA A N 1
ATOM 623 C CA . ALA A 1 81 ? 4.749 -2.654 -21.170 1.00 95.25 81 ALA A CA 1
ATOM 624 C C . ALA A 1 81 ? 6.248 -2.443 -21.433 1.00 95.25 81 ALA A C 1
ATOM 626 O O . ALA A 1 81 ? 6.941 -3.371 -21.845 1.00 95.25 81 ALA A O 1
ATOM 627 N N . ASP A 1 82 ? 6.734 -1.226 -21.205 1.00 97.62 82 ASP A N 1
ATOM 628 C CA . ASP A 1 82 ? 8.076 -0.761 -21.535 1.00 97.62 82 ASP A CA 1
ATOM 629 C C . ASP A 1 82 ? 8.535 0.326 -20.548 1.00 97.62 82 ASP A C 1
ATOM 631 O O . ASP A 1 82 ? 7.820 0.673 -19.601 1.00 97.62 82 ASP A O 1
ATOM 635 N N . ILE A 1 83 ? 9.778 0.783 -20.718 1.00 97.81 83 ILE A N 1
ATOM 636 C CA . ILE A 1 83 ? 10.406 1.751 -19.817 1.00 97.81 83 ILE A CA 1
ATOM 637 C C . ILE A 1 83 ? 9.684 3.102 -19.843 1.00 97.81 83 ILE A C 1
ATOM 639 O O . ILE A 1 83 ? 9.422 3.650 -18.779 1.00 97.81 83 ILE A O 1
ATOM 643 N N . ASP A 1 84 ? 9.249 3.573 -21.015 1.00 98.25 84 ASP A N 1
ATOM 644 C CA . ASP A 1 84 ? 8.513 4.835 -21.156 1.00 98.25 84 ASP A CA 1
ATOM 645 C C . ASP A 1 84 ? 7.193 4.799 -20.361 1.00 98.25 84 ASP A C 1
ATOM 647 O O . ASP A 1 84 ? 6.845 5.750 -19.655 1.00 98.25 84 ASP A O 1
ATOM 651 N N . ALA A 1 85 ? 6.456 3.683 -20.429 1.00 98.19 85 ALA A N 1
ATOM 652 C CA . ALA A 1 85 ? 5.243 3.490 -19.640 1.00 98.19 85 ALA A CA 1
ATOM 653 C C . ALA A 1 85 ? 5.532 3.417 -18.131 1.00 98.19 85 ALA A C 1
ATOM 655 O O . ALA A 1 85 ? 4.726 3.902 -17.331 1.00 98.19 85 ALA A O 1
ATOM 656 N N . LEU A 1 86 ? 6.664 2.820 -17.733 1.00 98.38 86 LEU A N 1
ATOM 657 C CA . LEU A 1 86 ? 7.083 2.746 -16.332 1.00 98.38 86 LEU A CA 1
ATOM 658 C C . LEU A 1 86 ? 7.413 4.141 -15.791 1.00 98.38 86 LEU A C 1
ATOM 660 O O . LEU A 1 86 ? 6.898 4.519 -14.739 1.00 98.38 86 LEU A O 1
ATOM 664 N N . GLU A 1 87 ? 8.228 4.903 -16.521 1.00 98.50 87 GLU A N 1
ATOM 665 C CA . GLU A 1 87 ? 8.607 6.278 -16.193 1.00 98.50 87 GLU A CA 1
ATOM 666 C C . GLU A 1 87 ? 7.373 7.166 -16.055 1.00 98.50 87 GLU A C 1
ATOM 668 O O . GLU A 1 87 ? 7.163 7.766 -15.001 1.00 98.50 87 GLU A O 1
ATOM 673 N N . GLN A 1 88 ? 6.496 7.174 -17.064 1.00 98.38 88 GLN A N 1
ATOM 674 C CA . GLN A 1 88 ? 5.269 7.970 -17.035 1.00 98.38 88 GLN A CA 1
ATOM 675 C C . GLN A 1 88 ? 4.358 7.582 -15.862 1.00 98.38 88 GLN A C 1
ATOM 677 O O . GLN A 1 88 ? 3.779 8.448 -15.197 1.00 98.38 88 GLN A O 1
ATOM 682 N N . GLY A 1 89 ? 4.204 6.280 -15.606 1.00 98.44 89 GLY A N 1
ATOM 683 C CA . GLY A 1 89 ? 3.402 5.782 -14.494 1.00 98.44 89 GLY A CA 1
ATOM 684 C C . GLY A 1 89 ? 3.950 6.251 -13.147 1.00 98.44 89 GLY A C 1
ATOM 685 O O . GLY A 1 89 ? 3.194 6.758 -12.314 1.00 98.44 89 GLY A O 1
ATOM 686 N N . LEU A 1 90 ? 5.259 6.111 -12.932 1.00 98.38 90 LEU A N 1
ATOM 687 C CA . LEU A 1 90 ? 5.915 6.475 -11.677 1.00 98.38 90 LEU A CA 1
ATOM 688 C C . LEU A 1 90 ? 5.996 7.988 -11.468 1.00 98.38 90 LEU A C 1
ATOM 690 O O . LEU A 1 90 ? 5.745 8.436 -10.353 1.00 98.38 90 LEU A O 1
ATOM 694 N N . GLU A 1 91 ? 6.246 8.778 -12.513 1.00 98.25 91 GLU A N 1
ATOM 695 C CA . GLU A 1 91 ? 6.173 10.243 -12.452 1.00 98.25 91 GLU A CA 1
ATOM 696 C C . GLU A 1 91 ? 4.770 10.691 -12.019 1.00 98.25 91 GLU A C 1
ATOM 698 O O . GLU A 1 91 ? 4.612 11.472 -11.077 1.00 98.25 91 GLU A O 1
ATOM 703 N N . GLY A 1 92 ? 3.727 10.120 -12.633 1.00 98.31 92 GLY A N 1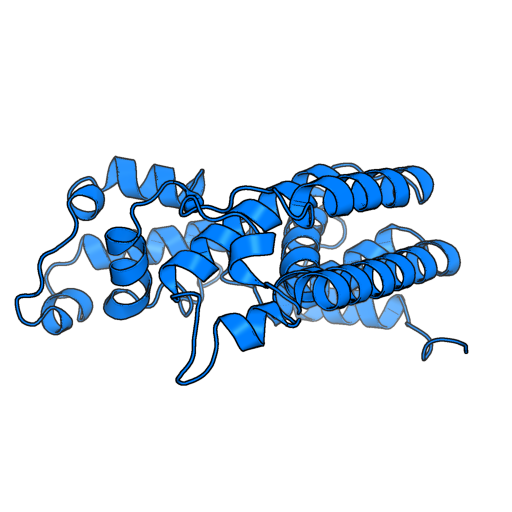
ATOM 704 C CA . GLY A 1 92 ? 2.343 10.372 -12.237 1.00 98.31 92 GLY A CA 1
ATOM 705 C C . GLY A 1 92 ? 2.048 9.944 -10.796 1.00 98.31 92 GLY A C 1
ATOM 706 O O . GLY A 1 92 ? 1.364 10.662 -10.061 1.00 98.31 92 GLY A O 1
ATOM 707 N N . ALA A 1 93 ? 2.579 8.798 -10.358 1.00 98.44 93 ALA A N 1
ATOM 708 C CA . ALA A 1 93 ? 2.439 8.344 -8.979 1.00 98.44 93 ALA A CA 1
ATOM 709 C C . ALA A 1 93 ? 3.122 9.290 -7.990 1.00 98.44 93 ALA A C 1
ATOM 711 O O . ALA A 1 93 ? 2.507 9.613 -6.976 1.00 98.44 93 ALA A O 1
ATOM 712 N N . LEU A 1 94 ? 4.339 9.756 -8.279 1.00 97.94 94 LEU A N 1
ATOM 713 C CA . LEU A 1 94 ? 5.061 10.715 -7.444 1.00 97.94 94 LEU A CA 1
ATOM 714 C C . LEU A 1 94 ? 4.284 12.028 -7.336 1.00 97.94 94 LEU A C 1
ATOM 716 O O . LEU A 1 94 ? 3.964 12.468 -6.230 1.00 97.94 94 LEU A O 1
ATOM 720 N N . ALA A 1 95 ? 3.862 12.577 -8.476 1.00 97.75 95 ALA A N 1
ATOM 721 C CA . ALA A 1 95 ? 3.111 13.825 -8.547 1.00 97.75 95 ALA A CA 1
ATOM 722 C 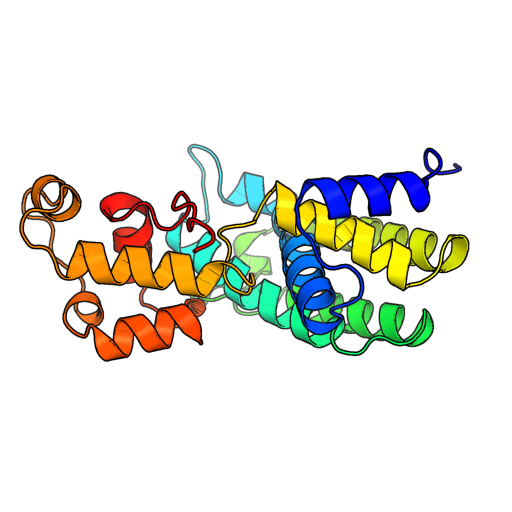C . ALA A 1 95 ? 1.794 13.792 -7.757 1.00 97.75 95 ALA A C 1
ATOM 724 O O . ALA A 1 95 ? 1.342 14.830 -7.280 1.00 97.75 95 ALA A O 1
ATOM 725 N N . VAL A 1 96 ? 1.165 12.621 -7.606 1.00 98.06 96 VAL A N 1
ATOM 726 C CA . VAL A 1 96 ? -0.061 12.465 -6.810 1.00 98.06 96 VAL A CA 1
ATOM 727 C C . VAL A 1 96 ? 0.252 12.108 -5.361 1.00 98.06 96 VAL A C 1
ATOM 729 O O . VAL A 1 96 ? -0.266 12.754 -4.451 1.00 98.06 96 VAL A O 1
ATOM 732 N N . ALA A 1 97 ? 1.056 11.069 -5.126 1.00 97.44 97 ALA A N 1
ATOM 733 C CA . ALA A 1 97 ? 1.280 10.513 -3.797 1.00 97.44 97 ALA A CA 1
ATOM 734 C C . ALA A 1 97 ? 2.057 11.472 -2.892 1.00 97.44 97 ALA A C 1
ATOM 736 O O . ALA A 1 97 ? 1.745 11.542 -1.702 1.00 97.44 97 ALA A O 1
ATOM 737 N N . PHE A 1 98 ? 2.994 12.227 -3.457 1.00 96.69 98 PHE A N 1
ATOM 738 C CA . PHE A 1 98 ? 3.917 13.097 -2.734 1.00 96.69 98 PHE A CA 1
ATOM 739 C C . PHE A 1 98 ? 3.590 14.584 -2.891 1.00 96.69 98 PHE A C 1
ATOM 741 O O . PHE A 1 98 ? 4.333 15.439 -2.419 1.00 96.69 98 PHE A O 1
ATOM 748 N N . HIS A 1 99 ? 2.448 14.921 -3.502 1.00 96.12 99 HIS A N 1
ATOM 749 C CA . HIS A 1 99 ? 2.004 16.308 -3.573 1.00 96.12 99 HIS A CA 1
ATOM 750 C C . HIS A 1 99 ? 1.859 16.889 -2.150 1.00 96.12 99 HIS A C 1
ATOM 752 O O . HIS A 1 99 ? 1.083 16.336 -1.364 1.00 96.12 99 HIS A O 1
ATOM 758 N N . PRO A 1 100 ? 2.490 18.030 -1.806 1.00 95.12 100 PRO A N 1
ATOM 759 C CA . PRO A 1 100 ? 2.428 18.586 -0.448 1.00 95.12 100 PRO A CA 1
ATOM 760 C C . PRO A 1 100 ? 0.993 18.841 0.040 1.00 95.12 100 PRO A C 1
ATOM 762 O O . PRO A 1 100 ? 0.656 18.623 1.199 1.00 95.12 100 PRO A O 1
ATOM 765 N N . LEU A 1 101 ? 0.102 19.236 -0.875 1.00 95.94 101 LEU A N 1
ATOM 766 C CA . LEU A 1 101 ? -1.321 19.456 -0.581 1.00 95.94 101 LEU A CA 1
ATOM 767 C C . LEU A 1 101 ? -2.204 18.202 -0.733 1.00 95.94 101 LEU A C 1
ATOM 769 O O . LEU A 1 101 ? -3.430 18.321 -0.679 1.00 95.94 101 LEU A O 1
ATOM 773 N N . ARG A 1 102 ? -1.633 17.006 -0.946 1.00 96.06 102 ARG A N 1
ATOM 774 C CA . ARG A 1 102 ? -2.407 15.756 -0.967 1.00 96.06 102 ARG A CA 1
ATOM 775 C C . ARG A 1 102 ? -3.071 15.581 0.391 1.00 96.06 102 ARG A C 1
ATOM 777 O O . ARG A 1 102 ? -2.388 15.427 1.398 1.00 96.06 102 ARG A O 1
ATOM 784 N N . VAL A 1 103 ? -4.400 15.549 0.405 1.00 96.62 103 VAL A N 1
ATOM 785 C CA . VAL A 1 103 ? -5.177 15.240 1.608 1.00 96.62 103 VAL A CA 1
ATOM 786 C C . VAL A 1 103 ? -5.125 13.735 1.858 1.00 96.62 103 VAL A C 1
ATOM 788 O O . VAL A 1 103 ? -5.575 12.939 1.033 1.00 96.62 103 VAL A O 1
ATOM 791 N N . LEU A 1 104 ? -4.563 13.348 2.998 1.00 95.69 104 LEU A N 1
ATOM 792 C CA . LEU A 1 104 ? -4.428 11.962 3.423 1.00 95.69 104 LEU A CA 1
ATOM 793 C C . LEU A 1 104 ? -5.743 11.433 4.024 1.00 95.69 104 LEU A C 1
ATOM 795 O O . LEU A 1 104 ? -6.575 12.220 4.495 1.00 95.69 104 LEU A O 1
ATOM 799 N N . PRO A 1 105 ? -5.943 10.102 4.072 1.00 92.31 105 PRO A N 1
ATOM 800 C CA . PRO A 1 105 ? -7.032 9.498 4.836 1.00 92.31 105 PRO A CA 1
ATOM 801 C C . PRO A 1 105 ? -6.959 9.918 6.314 1.00 92.31 105 PRO A C 1
ATOM 803 O O . PRO A 1 105 ? -6.127 9.437 7.072 1.00 92.31 105 PRO A O 1
ATOM 806 N N . GLY A 1 106 ? -7.819 10.854 6.720 1.00 85.25 106 GLY A N 1
ATOM 807 C CA . GLY A 1 106 ? -7.728 11.544 8.018 1.00 85.25 106 GLY A CA 1
ATOM 808 C C . GLY A 1 106 ? -7.889 13.064 7.913 1.00 85.25 106 GLY A C 1
ATOM 809 O O . GLY A 1 106 ? -8.183 13.718 8.907 1.00 85.25 106 GLY A O 1
ATOM 810 N N . GLY A 1 107 ? -7.774 13.623 6.705 1.00 92.06 107 GLY A N 1
ATOM 811 C CA . GLY A 1 107 ? -8.106 15.018 6.399 1.00 92.06 107 GLY A CA 1
ATOM 812 C C . GLY A 1 107 ? -6.935 15.999 6.489 1.00 92.06 107 GLY A C 1
ATOM 813 O O . GLY A 1 107 ? -7.050 17.104 5.967 1.00 92.06 107 GLY A O 1
ATOM 814 N N . ARG A 1 108 ? -5.808 15.602 7.091 1.00 93.75 108 ARG A N 1
ATOM 815 C CA . ARG A 1 108 ? -4.554 16.373 7.059 1.00 93.75 108 ARG A CA 1
ATOM 816 C C . ARG A 1 108 ? -3.908 16.268 5.681 1.00 93.75 108 ARG A C 1
ATOM 818 O O . ARG A 1 108 ? -3.999 15.212 5.051 1.00 93.75 108 ARG A O 1
ATOM 825 N N . ASN A 1 109 ? -3.266 17.335 5.215 1.00 95.19 109 ASN A N 1
ATOM 826 C CA . ASN A 1 109 ? -2.416 17.243 4.030 1.00 95.19 109 ASN A CA 1
ATOM 827 C C . ASN A 1 109 ? -0.979 16.835 4.408 1.00 95.19 109 ASN A C 1
ATOM 829 O O . ASN A 1 109 ? -0.623 16.821 5.588 1.00 95.19 109 ASN A O 1
ATOM 833 N N . LEU A 1 110 ? -0.179 16.449 3.412 1.00 93.88 110 LEU A N 1
ATOM 834 C CA . LEU A 1 110 ? 1.186 15.970 3.626 1.00 93.88 110 LEU A CA 1
ATOM 835 C C . LEU A 1 110 ? 2.110 17.055 4.204 1.00 93.88 110 LEU A C 1
ATOM 837 O O . LEU A 1 110 ? 2.894 16.759 5.100 1.00 93.88 110 LEU A O 1
ATOM 841 N N . LEU A 1 111 ? 1.970 18.305 3.753 1.00 93.50 111 LEU A N 1
ATOM 842 C CA . LEU A 1 111 ? 2.744 19.445 4.253 1.00 93.50 111 LEU A CA 1
ATOM 843 C C . LEU A 1 111 ? 2.480 19.714 5.741 1.00 93.50 111 LEU A C 1
ATOM 845 O O . LEU A 1 111 ? 3.416 19.948 6.497 1.00 93.50 111 LEU A O 1
ATOM 849 N N . ASP A 1 112 ? 1.222 19.634 6.180 1.00 92.81 112 ASP A N 1
ATOM 850 C CA . ASP A 1 112 ? 0.847 19.796 7.590 1.00 92.81 112 ASP A CA 1
ATOM 851 C C . ASP A 1 112 ? 1.438 18.682 8.469 1.00 92.81 112 ASP A C 1
ATOM 853 O O . ASP A 1 112 ? 1.643 18.872 9.668 1.00 92.81 112 ASP A O 1
ATOM 857 N N . LEU A 1 113 ? 1.672 17.501 7.889 1.00 91.31 113 LEU A N 1
ATOM 858 C CA . LEU A 1 113 ? 2.194 16.337 8.595 1.00 91.31 113 LEU A CA 1
ATOM 859 C C . LEU A 1 113 ? 3.727 16.355 8.698 1.00 91.31 113 LEU A C 1
ATOM 861 O O . LEU A 1 113 ? 4.273 16.120 9.781 1.00 91.31 113 LEU A O 1
ATOM 865 N N . GLY A 1 114 ? 4.403 16.618 7.579 1.00 85.44 114 GLY A N 1
ATOM 866 C CA . GLY A 1 114 ? 5.861 16.609 7.479 1.00 85.44 114 GLY A CA 1
ATOM 867 C C . GLY A 1 114 ? 6.525 17.920 7.886 1.00 85.44 114 GLY A C 1
ATOM 868 O O . GLY A 1 114 ? 7.671 17.913 8.324 1.00 85.44 114 GLY A O 1
ATOM 869 N N . ALA A 1 115 ? 5.809 19.045 7.787 1.00 85.62 115 ALA A N 1
ATOM 870 C CA . ALA A 1 115 ? 6.356 20.383 7.990 1.00 85.62 115 ALA A CA 1
ATOM 871 C C . ALA A 1 115 ? 7.667 20.574 7.195 1.00 85.62 115 ALA A C 1
ATOM 873 O O . ALA A 1 115 ? 7.673 20.404 5.974 1.00 85.62 115 ALA A O 1
ATOM 874 N N . GLU A 1 116 ? 8.763 20.907 7.876 1.00 87.38 116 GLU A N 1
ATOM 875 C CA . GLU A 1 116 ? 10.080 21.178 7.282 1.00 87.38 116 GLU A CA 1
ATOM 876 C C . GLU A 1 116 ? 10.728 19.935 6.641 1.00 87.38 116 GLU A C 1
ATOM 878 O O . GLU A 1 116 ? 11.565 20.080 5.761 1.00 87.38 116 GLU A O 1
ATOM 883 N N . GLU A 1 117 ? 10.303 18.721 7.009 1.00 90.12 117 GLU A N 1
ATOM 884 C CA . GLU A 1 117 ? 10.863 17.452 6.504 1.00 90.12 117 GLU A CA 1
ATOM 885 C C . GLU A 1 117 ? 10.200 16.986 5.193 1.00 90.12 117 GLU A C 1
ATOM 887 O O . GLU A 1 117 ? 10.525 15.926 4.659 1.00 90.12 117 GLU A O 1
ATOM 892 N N . THR A 1 118 ? 9.222 17.745 4.684 1.00 90.62 118 THR A N 1
ATOM 893 C CA . THR A 1 118 ? 8.432 17.344 3.509 1.00 90.62 118 THR A CA 1
ATOM 894 C C . THR A 1 118 ? 9.286 17.275 2.242 1.00 90.62 118 THR A C 1
ATOM 896 O O . THR A 1 118 ? 9.075 16.377 1.438 1.00 90.62 118 THR A O 1
ATOM 899 N N . GLU A 1 119 ? 10.235 18.194 2.054 1.00 91.19 119 GLU A N 1
ATOM 900 C CA . GLU A 1 119 ? 11.109 18.223 0.869 1.00 91.19 119 GLU A CA 1
ATOM 901 C C . GLU A 1 119 ? 12.051 17.011 0.850 1.00 91.19 119 GLU A C 1
ATOM 903 O O . GLU A 1 119 ? 12.020 16.234 -0.100 1.00 91.19 119 GLU A O 1
ATOM 908 N N . ASP A 1 120 ? 12.755 16.750 1.957 1.00 92.06 120 ASP A N 1
ATOM 909 C CA . ASP A 1 120 ? 13.627 15.575 2.106 1.00 92.06 120 ASP A CA 1
ATOM 910 C C . ASP A 1 120 ? 12.870 14.253 1.875 1.00 92.06 120 ASP A C 1
ATOM 912 O O . ASP A 1 120 ? 13.390 13.310 1.272 1.00 92.06 120 ASP A O 1
ATOM 916 N N . PHE A 1 121 ? 11.619 14.168 2.343 1.00 93.00 121 PHE A N 1
ATOM 917 C CA . PHE A 1 121 ? 10.760 13.008 2.107 1.00 93.00 121 PHE A CA 1
ATOM 918 C C . PHE A 1 121 ? 10.485 12.773 0.611 1.00 93.00 121 PHE A C 1
ATOM 920 O O . PHE A 1 121 ? 10.497 11.622 0.164 1.00 93.00 121 PHE A O 1
ATOM 927 N N . ILE A 1 122 ? 10.258 13.842 -0.157 1.00 94.50 122 ILE A N 1
ATOM 928 C CA . ILE A 1 122 ? 10.015 13.783 -1.605 1.00 94.50 122 ILE A CA 1
ATOM 929 C C . ILE A 1 122 ? 11.298 13.375 -2.335 1.00 94.50 122 ILE A C 1
ATOM 931 O O . ILE A 1 122 ? 11.269 12.423 -3.117 1.00 94.50 122 ILE A O 1
ATOM 935 N N . ASP A 1 123 ? 12.427 14.006 -2.012 1.00 95.31 123 ASP A N 1
ATOM 936 C CA . ASP A 1 123 ? 13.725 13.737 -2.640 1.00 95.31 123 ASP A CA 1
ATOM 937 C C . ASP A 1 123 ? 14.137 12.263 -2.506 1.00 95.31 123 ASP A C 1
ATOM 939 O O . ASP A 1 123 ? 14.606 11.635 -3.461 1.00 95.31 123 ASP A O 1
ATOM 943 N N . VAL A 1 124 ? 13.920 11.654 -1.331 1.00 95.44 124 VAL A N 1
ATOM 944 C CA . VAL A 1 124 ? 14.203 10.222 -1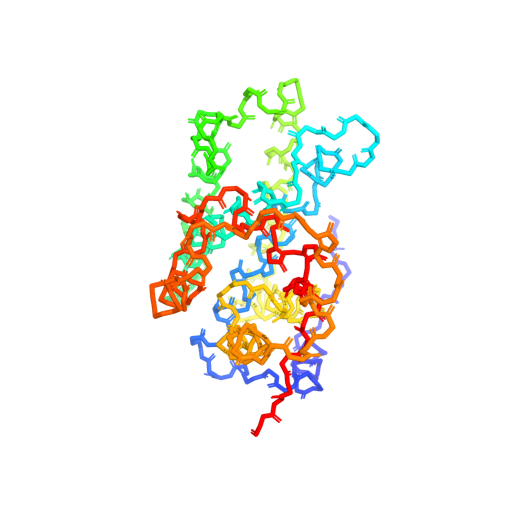.133 1.00 95.44 124 VAL A CA 1
ATOM 945 C C . VAL A 1 124 ? 13.353 9.347 -2.056 1.00 95.44 124 VAL A C 1
ATOM 947 O O . VAL A 1 124 ? 13.856 8.349 -2.584 1.00 95.44 124 VAL A O 1
ATOM 950 N N . ALA A 1 125 ? 12.080 9.687 -2.258 1.00 96.06 125 ALA A N 1
ATOM 951 C CA . ALA A 1 125 ? 11.206 8.930 -3.145 1.00 96.06 125 ALA A CA 1
ATOM 952 C C . ALA A 1 125 ? 11.637 9.064 -4.612 1.00 96.06 125 ALA A C 1
ATOM 954 O O . ALA A 1 125 ? 11.706 8.052 -5.312 1.00 96.06 125 ALA A O 1
ATOM 955 N N . GLU A 1 126 ? 11.997 10.272 -5.052 1.00 97.12 126 GLU A N 1
ATOM 956 C CA . GLU A 1 126 ? 12.501 10.533 -6.405 1.00 97.12 126 GLU A CA 1
ATOM 957 C C . GLU A 1 126 ? 13.780 9.742 -6.697 1.00 97.12 126 GLU A C 1
ATOM 959 O O . GLU A 1 126 ? 13.863 9.048 -7.712 1.00 97.12 126 GLU A O 1
ATOM 964 N N . VAL A 1 127 ? 14.746 9.748 -5.771 1.00 97.25 127 VAL A N 1
ATOM 965 C CA . VAL A 1 127 ? 15.994 8.977 -5.908 1.00 97.25 127 VAL A CA 1
ATOM 966 C C . VAL A 1 127 ? 15.718 7.476 -6.018 1.00 97.25 127 VAL A C 1
ATOM 968 O O . VAL A 1 127 ? 16.348 6.780 -6.817 1.00 97.25 127 VAL A O 1
ATOM 971 N N . ARG A 1 128 ? 14.779 6.946 -5.227 1.00 96.62 128 ARG A N 1
ATOM 972 C CA . ARG A 1 128 ? 14.450 5.513 -5.254 1.00 96.62 128 ARG A CA 1
ATOM 973 C C . ARG A 1 128 ? 13.687 5.109 -6.516 1.00 96.62 128 ARG A C 1
ATOM 975 O O . ARG A 1 128 ? 13.920 4.012 -7.021 1.00 96.62 128 ARG A O 1
ATOM 982 N N . VAL A 1 129 ? 12.818 5.978 -7.031 1.00 97.25 129 VAL A N 1
ATOM 983 C CA . VAL A 1 129 ? 12.149 5.781 -8.325 1.00 97.25 129 VAL A CA 1
ATOM 984 C C . VAL A 1 129 ? 13.163 5.817 -9.464 1.00 97.25 129 VAL A C 1
ATOM 986 O O . VAL A 1 129 ? 13.155 4.907 -10.286 1.00 97.25 129 VAL A O 1
ATOM 989 N N . ALA A 1 130 ? 14.087 6.782 -9.474 1.00 97.44 130 ALA A N 1
ATOM 990 C CA . ALA A 1 130 ? 15.159 6.840 -10.467 1.00 97.44 130 ALA A CA 1
ATOM 991 C C . ALA A 1 130 ? 15.999 5.550 -10.470 1.00 97.44 130 ALA A C 1
ATOM 993 O O . ALA A 1 130 ? 16.237 4.970 -11.523 1.00 97.44 130 ALA A O 1
ATOM 994 N N . GLY A 1 131 ? 16.342 5.022 -9.290 1.00 96.56 131 GLY A N 1
ATOM 995 C CA . GLY A 1 131 ? 17.046 3.742 -9.185 1.00 96.56 131 GLY A CA 1
ATOM 996 C C . GLY A 1 131 ? 16.263 2.544 -9.743 1.00 96.56 131 GLY A C 1
ATOM 997 O O . GLY A 1 131 ? 16.870 1.590 -10.223 1.00 96.56 131 GLY A O 1
ATOM 998 N N . LEU A 1 132 ? 14.926 2.570 -9.712 1.00 97.06 132 LEU A N 1
ATOM 999 C CA . LEU A 1 132 ? 14.109 1.541 -10.361 1.00 97.06 132 LEU A CA 1
ATOM 1000 C C . LEU A 1 132 ? 14.132 1.670 -11.887 1.00 97.06 132 LEU A C 1
ATOM 1002 O O . LEU A 1 132 ? 14.191 0.654 -12.579 1.00 97.06 132 LEU A O 1
ATOM 1006 N N . ILE A 1 133 ? 14.085 2.902 -12.399 1.00 98.12 133 ILE A N 1
ATOM 1007 C CA . ILE A 1 133 ? 14.205 3.182 -13.833 1.00 98.12 133 ILE A CA 1
ATOM 1008 C C . ILE A 1 133 ? 15.566 2.719 -14.355 1.00 98.12 133 ILE A C 1
ATOM 1010 O O . ILE A 1 133 ? 15.607 2.026 -15.366 1.00 98.12 133 ILE A O 1
ATOM 1014 N N . ASP A 1 134 ? 16.648 2.967 -13.615 1.00 97.44 134 ASP A N 1
ATOM 1015 C CA . ASP A 1 134 ? 17.983 2.462 -13.961 1.00 97.44 134 ASP A CA 1
ATOM 1016 C C . ASP A 1 134 ? 18.002 0.922 -14.074 1.00 97.44 134 ASP A C 1
ATOM 1018 O O . ASP A 1 134 ? 18.577 0.366 -15.009 1.00 97.44 134 ASP A O 1
ATOM 1022 N N . ILE A 1 135 ? 17.323 0.206 -13.162 1.00 96.81 135 ILE A N 1
ATOM 1023 C CA . ILE A 1 135 ? 17.183 -1.262 -13.247 1.00 96.81 135 ILE A CA 1
ATOM 1024 C C . ILE A 1 135 ? 16.391 -1.666 -14.498 1.00 96.81 135 ILE A C 1
ATOM 1026 O O . ILE A 1 135 ? 16.722 -2.668 -15.138 1.00 96.81 135 ILE A O 1
ATOM 1030 N N . ALA A 1 136 ? 15.335 -0.925 -14.839 1.00 97.69 136 ALA A N 1
ATOM 1031 C CA . ALA A 1 136 ? 14.523 -1.203 -16.018 1.00 97.69 136 ALA A CA 1
ATOM 1032 C C . ALA A 1 136 ? 15.297 -0.964 -17.323 1.00 97.69 136 ALA A C 1
ATOM 1034 O O . ALA A 1 136 ? 15.149 -1.759 -18.252 1.00 97.69 136 ALA A O 1
ATOM 1035 N N . ASP A 1 137 ? 16.137 0.071 -17.381 1.00 97.56 137 ASP A N 1
ATOM 1036 C CA . ASP A 1 137 ? 17.011 0.365 -18.523 1.00 97.56 137 ASP A CA 1
ATOM 1037 C C . ASP A 1 137 ? 18.074 -0.729 -18.709 1.00 97.56 137 ASP A C 1
ATOM 1039 O O . ASP A 1 137 ? 18.263 -1.252 -19.809 1.00 97.56 137 ASP A O 1
ATOM 1043 N N . GLU A 1 138 ? 18.716 -1.159 -17.617 1.00 97.00 138 GLU A N 1
ATOM 1044 C CA . GLU A 1 138 ? 19.804 -2.141 -17.680 1.00 97.00 138 GLU A CA 1
ATOM 1045 C C . GLU A 1 138 ? 19.310 -3.585 -17.893 1.00 97.00 138 GLU A C 1
ATOM 1047 O O . GLU A 1 138 ? 19.943 -4.377 -18.602 1.00 97.00 138 GLU A O 1
ATOM 1052 N N . HIS A 1 139 ? 18.186 -3.960 -17.276 1.00 96.38 139 HIS A N 1
ATOM 1053 C CA . HIS A 1 139 ? 17.744 -5.358 -17.177 1.00 96.38 139 HIS A CA 1
ATOM 1054 C C . HIS A 1 139 ? 16.307 -5.616 -17.652 1.00 96.38 139 HIS A C 1
ATOM 1056 O O . HIS A 1 139 ? 15.831 -6.757 -17.580 1.00 96.38 139 HIS A O 1
ATOM 1062 N N . GLY A 1 140 ? 15.617 -4.589 -18.145 1.00 96.88 140 GLY A N 1
ATOM 1063 C CA . GLY A 1 140 ? 14.230 -4.657 -18.592 1.00 96.88 140 GLY A CA 1
ATOM 1064 C C . GLY A 1 140 ? 13.207 -4.461 -17.468 1.00 96.88 140 GLY A C 1
ATOM 1065 O O . GLY A 1 140 ? 13.435 -4.791 -16.302 1.00 96.88 140 GLY A O 1
ATOM 1066 N N . VAL A 1 141 ? 12.027 -3.968 -17.852 1.00 97.56 141 VAL A N 1
ATOM 1067 C CA . VAL A 1 141 ? 10.903 -3.644 -16.954 1.00 97.56 141 VAL A CA 1
ATOM 1068 C C . VAL A 1 141 ? 10.486 -4.812 -16.067 1.00 97.56 141 VAL A C 1
ATOM 1070 O O . VAL A 1 141 ? 10.231 -4.615 -14.883 1.00 97.56 141 VAL A O 1
ATOM 1073 N N . ASP A 1 142 ? 10.432 -6.031 -16.602 1.00 96.69 142 ASP A N 1
ATOM 1074 C CA . ASP A 1 142 ? 10.007 -7.196 -15.818 1.00 96.69 142 ASP A CA 1
ATOM 1075 C C . ASP A 1 142 ? 10.959 -7.470 -14.650 1.00 96.69 142 ASP A C 1
ATOM 1077 O O . ASP A 1 142 ? 10.518 -7.817 -13.556 1.00 96.69 142 ASP A O 1
ATOM 1081 N N . THR A 1 143 ? 12.261 -7.252 -14.853 1.00 97.06 143 THR A N 1
ATOM 1082 C CA . THR A 1 143 ? 13.267 -7.374 -13.794 1.00 97.06 143 THR A CA 1
ATOM 1083 C C . THR A 1 143 ? 13.072 -6.292 -12.731 1.00 97.06 143 THR A C 1
ATOM 1085 O O . THR A 1 143 ? 13.118 -6.593 -11.537 1.00 97.06 143 THR A O 1
ATOM 1088 N N . ALA A 1 144 ? 12.810 -5.051 -13.147 1.00 97.62 144 ALA A N 1
ATOM 1089 C CA . ALA A 1 144 ? 12.528 -3.943 -12.238 1.00 97.62 144 ALA A CA 1
ATOM 1090 C C . ALA A 1 144 ? 11.274 -4.214 -11.385 1.00 97.62 144 ALA A C 1
ATOM 1092 O O . ALA A 1 144 ? 11.319 -4.130 -10.155 1.00 97.62 144 ALA A O 1
ATOM 1093 N N . LEU A 1 145 ? 10.174 -4.635 -12.016 1.00 98.12 145 LEU A N 1
ATOM 1094 C CA . LEU A 1 145 ? 8.942 -5.003 -11.314 1.00 98.12 145 LEU A CA 1
ATOM 1095 C C . LEU A 1 145 ? 9.158 -6.178 -10.362 1.00 98.12 145 LEU A C 1
ATOM 1097 O O . LEU A 1 145 ? 8.658 -6.140 -9.240 1.00 98.12 145 LEU A O 1
ATOM 1101 N N . LEU A 1 146 ? 9.927 -7.190 -10.770 1.00 98.06 146 LEU A N 1
ATOM 1102 C CA . LEU A 1 146 ? 10.264 -8.330 -9.923 1.00 98.06 146 LEU A CA 1
ATOM 1103 C C . LEU A 1 146 ? 11.055 -7.921 -8.680 1.00 98.06 146 LEU A C 1
ATOM 1105 O O . LEU A 1 146 ? 10.742 -8.388 -7.585 1.00 98.06 146 LEU A O 1
ATOM 1109 N N . ALA A 1 147 ? 12.040 -7.033 -8.824 1.00 96.94 147 ALA A N 1
ATOM 1110 C CA . ALA A 1 147 ? 12.836 -6.548 -7.700 1.00 96.94 147 ALA A CA 1
ATOM 1111 C C . ALA A 1 147 ? 11.955 -5.884 -6.627 1.00 96.94 147 ALA A C 1
ATOM 1113 O O . ALA A 1 147 ? 12.080 -6.185 -5.439 1.00 96.94 147 ALA A O 1
ATOM 1114 N N . VAL A 1 148 ? 11.010 -5.040 -7.045 1.00 98.00 148 VAL A N 1
ATOM 1115 C CA . VAL A 1 148 ? 10.083 -4.361 -6.126 1.00 98.00 148 VAL A CA 1
ATOM 1116 C C . VAL A 1 148 ? 9.014 -5.318 -5.594 1.00 98.00 148 VAL A C 1
ATOM 1118 O O . VAL A 1 148 ? 8.658 -5.262 -4.418 1.00 98.00 148 VAL A O 1
ATOM 1121 N N . ALA A 1 149 ? 8.517 -6.234 -6.424 1.00 98.31 149 ALA A N 1
ATOM 1122 C CA . ALA A 1 149 ? 7.547 -7.242 -6.009 1.00 98.31 149 ALA A CA 1
ATOM 1123 C C . ALA A 1 149 ? 8.098 -8.168 -4.917 1.00 98.31 149 ALA A C 1
ATOM 1125 O O . ALA A 1 149 ? 7.376 -8.507 -3.979 1.00 98.31 149 ALA A O 1
ATOM 1126 N N . LEU A 1 150 ? 9.377 -8.542 -5.005 1.00 97.62 150 LEU A N 1
ATOM 1127 C CA . LEU A 1 150 ? 10.055 -9.325 -3.974 1.00 97.62 150 LEU A CA 1
ATOM 1128 C C . LEU A 1 150 ? 10.084 -8.599 -2.631 1.00 97.62 150 LEU A C 1
ATOM 1130 O O . LEU A 1 150 ? 9.775 -9.218 -1.613 1.00 97.62 150 LEU A O 1
ATOM 1134 N N . ASP A 1 151 ? 10.381 -7.298 -2.618 1.00 96.44 151 ASP A N 1
ATOM 1135 C CA . ASP A 1 151 ? 10.302 -6.504 -1.389 1.00 96.44 151 ASP A CA 1
ATOM 1136 C C . ASP A 1 151 ? 8.875 -6.498 -0.819 1.00 96.44 151 ASP A C 1
ATOM 1138 O O . ASP A 1 151 ? 8.676 -6.815 0.356 1.00 96.44 151 ASP A O 1
ATOM 1142 N N . GLY A 1 152 ? 7.865 -6.263 -1.664 1.00 96.88 152 GLY A N 1
ATOM 1143 C CA . GLY A 1 152 ? 6.461 -6.314 -1.251 1.00 96.88 152 GLY A CA 1
ATOM 1144 C C . GLY A 1 152 ? 6.061 -7.672 -0.660 1.00 96.88 152 GLY A C 1
ATOM 1145 O O . GLY A 1 152 ? 5.377 -7.734 0.365 1.00 96.88 152 GLY A O 1
ATOM 1146 N N . ARG A 1 153 ? 6.523 -8.774 -1.262 1.00 95.88 153 ARG A N 1
ATOM 1147 C CA . ARG A 1 153 ? 6.262 -10.141 -0.790 1.00 95.88 153 ARG A CA 1
ATOM 1148 C C . ARG A 1 153 ? 6.982 -10.460 0.518 1.00 95.88 153 ARG A C 1
ATOM 1150 O O . ARG A 1 153 ? 6.409 -11.154 1.356 1.00 95.88 153 ARG A O 1
ATOM 1157 N N . LEU A 1 154 ? 8.216 -10.001 0.699 1.00 94.75 154 LEU A N 1
ATOM 1158 C CA . LEU A 1 154 ? 9.017 -10.290 1.890 1.00 94.75 154 LEU A CA 1
ATOM 1159 C C . LEU A 1 154 ? 8.566 -9.448 3.086 1.00 94.75 154 LEU A C 1
ATOM 1161 O O . LEU A 1 154 ? 8.261 -9.987 4.151 1.00 94.75 154 LEU A O 1
ATOM 1165 N N . SER A 1 155 ? 8.474 -8.138 2.887 1.00 93.75 155 SER A N 1
ATOM 1166 C CA . SER A 1 155 ? 8.278 -7.157 3.954 1.00 93.75 155 SER A CA 1
ATOM 1167 C C . SER A 1 155 ? 6.798 -6.948 4.292 1.00 93.75 155 SER A C 1
ATOM 1169 O O . SER A 1 155 ? 6.443 -6.685 5.441 1.00 93.75 155 SER A O 1
ATOM 1171 N N . CYS A 1 156 ? 5.911 -7.108 3.305 1.00 95.25 156 CYS A N 1
ATOM 1172 C CA . CYS A 1 156 ? 4.542 -6.588 3.364 1.00 95.25 156 CYS A CA 1
ATOM 1173 C C . CYS A 1 156 ? 3.478 -7.599 2.900 1.00 95.25 156 CYS A C 1
ATOM 1175 O O . CYS A 1 156 ? 2.407 -7.215 2.431 1.00 95.25 156 CYS A O 1
ATOM 1177 N N . HIS A 1 157 ? 3.723 -8.906 3.050 1.00 93.38 157 HIS A N 1
ATOM 1178 C CA . HIS A 1 157 ? 2.811 -9.952 2.556 1.00 93.38 157 HIS A CA 1
ATOM 1179 C C . HIS A 1 157 ? 1.361 -9.857 3.065 1.00 93.38 157 HIS A C 1
ATOM 1181 O O . HIS A 1 157 ? 0.426 -10.268 2.376 1.00 93.38 157 HIS A O 1
ATOM 1187 N N . HIS A 1 158 ? 1.175 -9.315 4.267 1.00 91.94 158 HIS A N 1
ATOM 1188 C CA . HIS A 1 158 ? -0.117 -9.140 4.927 1.00 91.94 158 HIS A CA 1
ATOM 1189 C C . HIS A 1 158 ? -0.768 -7.778 4.627 1.00 91.94 158 HIS A C 1
ATOM 1191 O O . HIS A 1 158 ? -1.797 -7.468 5.216 1.00 91.94 158 HIS A O 1
ATOM 1197 N N . TRP A 1 159 ? -0.184 -6.935 3.770 1.00 96.75 159 TRP A N 1
ATOM 1198 C CA . TRP A 1 159 ? -0.753 -5.625 3.448 1.00 96.75 159 TRP A CA 1
ATOM 1199 C C . TRP A 1 159 ? -1.947 -5.738 2.502 1.00 96.75 159 TRP A C 1
ATOM 1201 O O . TRP A 1 159 ? -2.066 -6.672 1.704 1.00 96.75 159 TRP A O 1
ATOM 1211 N N . TRP A 1 160 ? -2.830 -4.739 2.563 1.00 97.56 160 TRP A N 1
ATOM 1212 C CA . TRP A 1 160 ? -3.928 -4.618 1.612 1.00 97.56 160 TRP A CA 1
ATOM 1213 C C . TRP A 1 160 ? -3.414 -4.550 0.171 1.00 97.56 160 TRP A C 1
ATOM 1215 O O . TRP A 1 160 ? -2.405 -3.911 -0.127 1.00 97.56 160 TRP A O 1
ATOM 1225 N N . GLY A 1 161 ? -4.163 -5.183 -0.729 1.00 95.56 161 GLY A N 1
ATOM 1226 C CA . GLY A 1 161 ? -3.825 -5.284 -2.144 1.00 95.56 161 GLY A CA 1
ATOM 1227 C C . GLY A 1 161 ? -3.017 -6.532 -2.481 1.00 95.56 161 GLY A C 1
ATOM 1228 O O . GLY A 1 161 ? -2.942 -6.869 -3.663 1.00 95.56 161 GLY A O 1
ATOM 1229 N N . SER A 1 162 ? -2.486 -7.242 -1.478 1.00 95.31 162 SER A N 1
ATOM 1230 C CA . SER A 1 162 ? -1.751 -8.479 -1.715 1.00 95.31 162 SER A CA 1
ATOM 1231 C C . SER A 1 162 ? -2.701 -9.600 -2.149 1.00 95.31 162 SER A C 1
ATOM 1233 O O . SER A 1 162 ? -3.858 -9.629 -1.712 1.00 95.31 162 SER A O 1
ATOM 1235 N N . PRO A 1 163 ? -2.236 -10.570 -2.955 1.00 94.25 163 PRO A N 1
ATOM 1236 C CA . PRO A 1 163 ? -2.998 -11.785 -3.249 1.00 94.25 163 PRO A CA 1
ATOM 1237 C C . PRO A 1 163 ? -3.433 -12.568 -1.997 1.00 94.25 163 PRO A C 1
ATOM 1239 O O . PRO A 1 163 ? -4.419 -13.296 -2.043 1.00 94.25 163 PRO A O 1
ATOM 1242 N N . LEU A 1 164 ? -2.734 -12.393 -0.869 1.00 94.44 164 LEU A N 1
ATOM 1243 C CA . LEU A 1 164 ? -3.022 -13.068 0.401 1.00 94.44 164 LEU A CA 1
ATOM 1244 C C . LEU A 1 164 ? -4.041 -12.317 1.272 1.00 94.44 164 LEU A C 1
ATOM 1246 O O . LEU A 1 164 ? -4.612 -12.894 2.201 1.00 94.44 164 LEU A O 1
ATOM 1250 N N . TRP A 1 165 ? -4.298 -11.039 0.980 1.00 96.56 165 TRP A N 1
ATOM 1251 C CA . TRP A 1 165 ? -5.182 -10.187 1.772 1.00 96.56 165 TRP A CA 1
ATOM 1252 C C . TRP A 1 165 ? -6.605 -10.748 1.958 1.00 96.56 165 TRP A C 1
ATOM 1254 O O . TRP A 1 165 ? -7.115 -10.677 3.078 1.00 96.56 165 TRP A O 1
ATOM 1264 N N . PRO A 1 166 ? -7.263 -11.371 0.956 1.00 97.12 166 PRO A N 1
ATOM 1265 C CA . PRO A 1 166 ? -8.562 -12.007 1.178 1.00 97.12 166 PRO A CA 1
ATOM 1266 C C . PRO A 1 166 ? -8.543 -13.052 2.304 1.00 97.12 166 PRO A C 1
ATOM 1268 O O . PRO A 1 166 ? -9.462 -13.082 3.122 1.00 97.12 166 PRO A O 1
ATOM 1271 N N . GLY A 1 167 ? -7.465 -13.836 2.411 1.00 96.44 167 GLY A N 1
ATOM 1272 C CA . GLY A 1 167 ? -7.277 -14.798 3.498 1.00 96.44 167 GLY A CA 1
ATOM 1273 C C . GLY A 1 167 ? -7.088 -14.124 4.862 1.00 96.44 167 GLY A C 1
ATOM 1274 O O . GLY A 1 167 ? -7.625 -14.597 5.864 1.00 96.44 167 GLY A O 1
ATOM 1275 N N . VAL A 1 168 ? -6.403 -12.974 4.908 1.00 96.44 168 VAL A N 1
ATOM 1276 C CA . VAL A 1 168 ? -6.310 -12.139 6.121 1.00 96.44 168 VAL A CA 1
ATOM 1277 C C . VAL A 1 168 ? -7.704 -11.687 6.564 1.00 96.44 168 VAL A C 1
ATOM 1279 O O . VAL A 1 168 ? -8.066 -11.842 7.733 1.00 96.44 168 VAL A O 1
ATOM 1282 N N . VAL A 1 169 ? -8.526 -11.204 5.626 1.00 97.50 169 VAL A N 1
ATOM 1283 C CA . VAL A 1 169 ? -9.911 -10.796 5.907 1.00 97.50 169 VAL A CA 1
ATOM 1284 C C . VAL A 1 169 ? -10.750 -11.980 6.390 1.00 97.50 169 VAL A C 1
ATOM 1286 O O . VAL A 1 169 ? -11.522 -11.829 7.334 1.00 97.50 169 VAL A O 1
ATOM 1289 N N . ASP A 1 170 ? -10.593 -13.170 5.812 1.00 97.25 170 ASP A N 1
ATOM 1290 C CA . ASP A 1 170 ? -11.294 -14.371 6.279 1.00 97.25 170 ASP A CA 1
ATOM 1291 C C . ASP A 1 170 ? -10.959 -14.712 7.731 1.00 97.25 170 ASP A C 1
ATOM 1293 O O . ASP A 1 170 ? -11.856 -15.043 8.511 1.00 97.25 170 ASP A O 1
ATOM 1297 N N . VAL A 1 171 ? -9.689 -14.588 8.126 1.00 95.62 171 VAL A N 1
ATOM 1298 C CA . VAL A 1 171 ? -9.280 -14.782 9.522 1.00 95.62 171 VAL A CA 1
ATOM 1299 C C . VAL A 1 171 ? -9.918 -13.743 10.434 1.00 95.62 171 VAL A C 1
ATOM 1301 O O . VAL A 1 171 ? -10.504 -14.122 11.447 1.00 95.62 171 VAL A O 1
ATOM 1304 N N . VAL A 1 172 ? -9.870 -12.465 10.058 1.00 95.75 172 VAL A N 1
ATOM 1305 C CA . VAL A 1 172 ? -10.515 -11.372 10.803 1.00 95.75 172 VAL A CA 1
ATOM 1306 C C . VAL A 1 172 ? -12.003 -11.652 11.012 1.00 95.75 172 VAL A C 1
ATOM 1308 O O . VAL A 1 172 ? -12.491 -11.606 12.141 1.00 95.75 172 VAL A O 1
ATOM 1311 N N . MET A 1 173 ? -12.722 -11.992 9.941 1.00 96.88 173 MET A N 1
ATOM 1312 C CA . MET A 1 173 ? -14.164 -12.228 10.007 1.00 96.88 173 MET A CA 1
ATOM 1313 C C . MET A 1 173 ? -14.517 -13.465 10.834 1.00 96.88 173 MET A C 1
ATOM 1315 O O . MET A 1 173 ? -15.542 -13.460 11.512 1.00 96.88 173 MET A O 1
ATOM 1319 N N . ARG A 1 174 ? -13.676 -14.505 10.812 1.00 95.56 174 ARG A N 1
ATOM 1320 C CA . ARG A 1 174 ? -13.862 -15.703 11.640 1.00 95.56 174 ARG A CA 1
ATOM 1321 C C . ARG A 1 174 ? -13.717 -15.389 13.124 1.00 95.56 174 ARG A C 1
ATOM 1323 O O . ARG A 1 174 ? -14.603 -15.755 13.883 1.00 95.56 174 ARG A O 1
ATOM 1330 N N . ARG A 1 175 ? -12.656 -14.670 13.515 1.00 94.38 175 ARG A N 1
ATOM 1331 C CA . ARG A 1 175 ? -12.431 -14.249 14.911 1.00 94.38 175 ARG A CA 1
ATOM 1332 C C . ARG A 1 175 ? -13.579 -13.385 15.431 1.00 94.38 175 ARG A C 1
ATOM 1334 O O . ARG A 1 175 ? -14.086 -13.594 16.523 1.00 94.38 175 ARG A O 1
ATOM 1341 N N . LEU A 1 176 ? -14.057 -12.453 14.604 1.00 94.19 176 LEU A N 1
ATOM 1342 C CA . LEU A 1 176 ? -15.219 -11.628 14.945 1.00 94.19 176 LEU A CA 1
ATOM 1343 C C . LEU A 1 176 ? -16.525 -12.427 15.072 1.00 94.19 176 LEU A C 1
ATOM 1345 O O . LEU A 1 176 ? -17.450 -11.989 15.749 1.00 94.19 176 LEU A O 1
ATOM 1349 N N . GLY A 1 177 ? -16.632 -13.565 14.389 1.00 93.75 177 GLY A N 1
ATOM 1350 C CA . GLY A 1 177 ? -17.799 -14.441 14.449 1.00 93.75 177 GLY A CA 1
ATOM 1351 C C . GLY A 1 177 ? -17.786 -15.430 15.616 1.00 93.75 177 GLY A C 1
ATOM 1352 O O . GLY A 1 177 ? -18.809 -16.071 15.845 1.00 93.75 177 GLY A O 1
ATOM 1353 N N . ASP A 1 178 ? -16.664 -15.560 16.323 1.00 93.75 178 ASP A N 1
ATOM 1354 C CA . ASP A 1 178 ? -16.467 -16.500 17.425 1.00 93.75 178 ASP A CA 1
ATOM 1355 C C . ASP A 1 178 ? -16.431 -15.747 18.767 1.00 93.75 178 ASP A C 1
ATOM 1357 O O . ASP A 1 178 ? -15.414 -15.129 19.072 1.00 93.75 178 ASP A O 1
ATOM 1361 N N . PRO A 1 179 ? -17.511 -15.768 19.576 1.00 90.19 179 PRO A N 1
ATOM 1362 C CA . PRO A 1 179 ? -17.562 -15.068 20.862 1.00 90.19 179 PRO A CA 1
ATOM 1363 C C . PRO A 1 179 ? -16.526 -15.545 21.885 1.00 90.19 179 PRO A C 1
ATOM 1365 O O . PRO A 1 179 ? -16.249 -14.812 22.836 1.00 90.19 179 PRO A O 1
ATOM 1368 N N . ASP A 1 180 ? -15.983 -16.752 21.706 1.00 91.31 180 ASP A N 1
ATOM 1369 C CA . ASP A 1 180 ? -14.997 -17.342 22.609 1.00 91.31 180 ASP A CA 1
ATOM 1370 C C . ASP A 1 180 ? -13.552 -16.976 22.213 1.00 91.31 180 ASP A C 1
ATOM 1372 O O . ASP A 1 180 ? -12.633 -17.208 23.004 1.00 91.31 180 ASP A O 1
ATOM 1376 N N . ASP A 1 181 ? -13.338 -16.359 21.038 1.00 91.50 181 ASP A N 1
ATOM 1377 C CA . ASP A 1 181 ? -12.013 -15.920 20.583 1.00 91.50 181 ASP A CA 1
ATOM 1378 C C . ASP A 1 181 ? -11.372 -14.941 21.582 1.00 91.50 181 ASP A C 1
ATOM 1380 O O . ASP A 1 181 ? -12.013 -14.033 22.128 1.00 91.50 181 ASP A O 1
ATOM 1384 N N . ASP A 1 182 ? -10.063 -15.095 21.787 1.00 88.12 182 ASP A N 1
ATOM 1385 C CA . ASP A 1 182 ? -9.260 -14.283 22.703 1.00 88.12 182 ASP A CA 1
ATOM 1386 C C . ASP A 1 182 ? -9.385 -12.774 22.442 1.00 88.12 182 ASP A C 1
ATOM 1388 O O . ASP A 1 182 ? -9.131 -11.967 23.342 1.00 88.12 182 ASP A O 1
ATOM 1392 N N . CYS A 1 183 ? -9.752 -12.344 21.227 1.00 87.00 183 CYS A N 1
ATOM 1393 C CA . CYS A 1 183 ? -10.021 -10.935 20.963 1.00 87.00 183 CYS A CA 1
ATOM 1394 C C . CYS A 1 183 ? -11.155 -10.372 21.823 1.00 87.00 183 CYS A C 1
ATOM 1396 O O . CYS A 1 183 ? -11.041 -9.243 22.296 1.00 87.00 183 CYS A O 1
ATOM 1398 N N . TRP A 1 184 ? -12.213 -11.147 22.077 1.00 89.38 184 TRP A N 1
ATOM 1399 C CA . TRP A 1 184 ? -13.344 -10.706 22.895 1.00 89.38 184 TRP A CA 1
ATOM 1400 C C . TRP A 1 184 ? -12.981 -10.665 24.374 1.00 89.38 184 TRP A C 1
ATOM 1402 O O 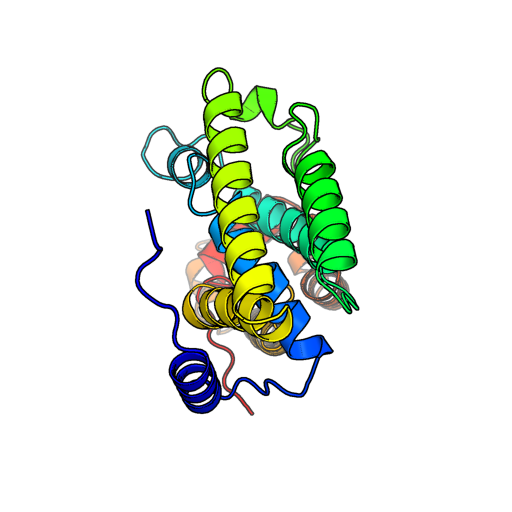. TRP A 1 184 ? -13.381 -9.746 25.089 1.00 89.38 184 TRP A O 1
ATOM 1412 N N . GLN A 1 185 ? -12.143 -11.601 24.818 1.00 85.06 185 GLN A N 1
ATOM 1413 C CA . GLN A 1 185 ? -11.619 -11.624 26.182 1.00 85.06 185 GLN A CA 1
ATOM 1414 C C . GLN A 1 185 ? -10.702 -10.416 26.455 1.00 85.06 185 GLN A C 1
ATOM 1416 O O . GLN A 1 185 ? -10.753 -9.814 27.531 1.00 85.06 185 GLN A O 1
ATOM 1421 N N . ARG A 1 186 ? -9.905 -10.003 25.458 1.00 84.06 186 ARG A N 1
ATOM 1422 C CA . ARG A 1 186 ? -8.998 -8.844 25.540 1.00 84.06 186 ARG A CA 1
ATOM 1423 C C . ARG A 1 186 ? -9.699 -7.488 25.550 1.00 84.06 186 ARG A C 1
ATOM 1425 O O . ARG A 1 186 ? -9.078 -6.508 25.963 1.00 84.06 186 ARG A O 1
ATOM 1432 N N . LEU A 1 187 ? -10.980 -7.414 25.183 1.00 83.94 187 LEU A N 1
ATOM 1433 C CA . LEU A 1 187 ? -11.689 -6.135 25.140 1.00 83.94 187 LEU A CA 1
ATOM 1434 C C . LEU A 1 187 ? -11.811 -5.458 26.500 1.00 83.94 187 LEU A C 1
ATOM 1436 O O . LEU A 1 187 ? -11.887 -4.237 26.529 1.00 83.94 187 LEU A O 1
ATOM 1440 N N . GLN A 1 188 ? -11.828 -6.197 27.616 1.00 78.75 188 GLN A N 1
ATOM 1441 C CA . GLN A 1 188 ? -11.898 -5.625 28.974 1.00 78.75 188 GLN A CA 1
ATOM 1442 C C . GLN A 1 188 ? -12.980 -4.527 29.135 1.00 78.75 188 GLN A C 1
ATOM 1444 O O . GLN A 1 188 ? -12.789 -3.544 29.849 1.00 78.75 188 GLN A O 1
ATOM 1449 N N . GLY A 1 189 ? -14.120 -4.662 28.443 1.00 77.69 189 GLY A N 1
ATOM 1450 C CA . GLY A 1 189 ? -15.212 -3.678 28.462 1.00 77.69 189 GLY A CA 1
ATOM 1451 C C . GLY A 1 189 ? -15.030 -2.456 27.548 1.00 77.69 189 GLY A C 1
ATOM 1452 O O . GLY A 1 189 ? -15.855 -1.544 27.596 1.00 77.69 189 GLY A O 1
ATOM 1453 N N . ARG A 1 190 ? -13.992 -2.418 26.702 1.00 83.00 190 ARG A N 1
ATOM 1454 C CA . ARG A 1 190 ? -13.828 -1.396 25.657 1.00 83.00 190 ARG A CA 1
ATOM 1455 C C . ARG A 1 190 ? -14.997 -1.452 24.663 1.00 83.00 190 ARG A C 1
ATOM 1457 O O . ARG A 1 190 ? -15.451 -2.545 24.314 1.00 83.00 190 ARG A O 1
ATOM 1464 N N . PRO A 1 191 ? -15.484 -0.293 24.187 1.00 87.88 191 PRO A N 1
ATOM 1465 C CA . PRO A 1 191 ? -16.571 -0.253 23.222 1.00 87.88 191 PRO A CA 1
ATOM 1466 C C . PRO A 1 191 ? -16.136 -0.865 21.887 1.00 87.88 191 PRO A C 1
ATOM 1468 O O . PRO A 1 191 ? -15.049 -0.594 21.383 1.00 87.88 191 PRO A O 1
ATOM 1471 N N . VAL A 1 192 ? -17.021 -1.668 21.302 1.00 93.31 192 VAL A N 1
ATOM 1472 C CA . VAL A 1 192 ? -16.832 -2.253 19.972 1.00 93.31 192 VAL A CA 1
ATOM 1473 C C . VAL A 1 192 ? -17.333 -1.252 18.922 1.00 93.31 192 VAL A C 1
ATOM 1475 O O . VAL A 1 192 ? -18.508 -0.869 18.994 1.00 93.31 192 VAL A O 1
ATOM 1478 N N . PRO A 1 193 ? -16.501 -0.833 17.948 1.00 95.12 193 PRO A N 1
ATOM 1479 C CA . PRO A 1 193 ? -16.887 0.151 16.939 1.00 95.12 193 PRO A CA 1
ATOM 1480 C C . PRO A 1 193 ? -18.133 -0.252 16.142 1.00 95.12 193 PRO A C 1
ATOM 1482 O O . PRO A 1 193 ? -18.349 -1.424 15.829 1.00 95.12 193 PRO A O 1
ATOM 1485 N N . ALA A 1 194 ? -18.947 0.736 15.757 1.00 94.44 194 ALA A N 1
ATOM 1486 C CA . ALA A 1 194 ? -20.223 0.518 15.067 1.00 94.44 194 ALA A CA 1
ATOM 1487 C C . ALA A 1 194 ? -20.089 -0.296 13.764 1.00 94.44 194 ALA A C 1
ATOM 1489 O O . ALA A 1 194 ? -20.996 -1.045 13.401 1.00 94.44 194 ALA A O 1
ATOM 1490 N N . GLU A 1 195 ? -18.970 -0.148 13.052 1.00 94.81 195 GLU A N 1
ATOM 1491 C CA . GLU A 1 195 ? -18.713 -0.862 11.798 1.00 94.81 195 GLU A CA 1
ATOM 1492 C C . GLU A 1 195 ? -18.445 -2.355 12.013 1.00 94.81 195 GLU A C 1
ATOM 1494 O O . GLU A 1 195 ? -18.827 -3.156 11.162 1.00 94.81 195 GLU A O 1
ATOM 1499 N N . VAL A 1 196 ? -17.899 -2.746 13.172 1.00 94.19 196 VAL A N 1
ATOM 1500 C CA . VAL A 1 196 ? -17.631 -4.151 13.526 1.00 94.19 196 VAL A CA 1
ATOM 1501 C C . VAL A 1 196 ? -18.925 -4.952 13.668 1.00 94.19 196 VAL A C 1
ATOM 1503 O O . VAL A 1 196 ? -18.996 -6.100 13.238 1.00 94.19 196 VAL A O 1
ATOM 1506 N N . HIS A 1 197 ? -20.000 -4.320 14.148 1.00 92.69 197 HIS A N 1
ATOM 1507 C CA . HIS A 1 197 ? -21.328 -4.947 14.239 1.00 92.69 197 HIS A CA 1
ATOM 1508 C C . HIS A 1 197 ? -21.971 -5.212 12.868 1.00 92.69 197 HIS A C 1
ATOM 1510 O O . HIS A 1 197 ? -22.966 -5.928 12.769 1.00 92.69 197 HIS A O 1
ATOM 1516 N N . ARG A 1 198 ? -21.431 -4.637 11.786 1.00 95.00 198 ARG A N 1
ATOM 1517 C CA . ARG A 1 198 ? -21.956 -4.768 10.420 1.00 95.00 198 ARG A CA 1
ATOM 1518 C C . ARG A 1 198 ? -21.062 -5.684 9.590 1.00 95.00 198 ARG A C 1
ATOM 1520 O O . ARG A 1 198 ? -20.504 -5.253 8.584 1.00 95.00 198 ARG A O 1
ATOM 1527 N N . ALA A 1 199 ? -20.971 -6.954 9.982 1.00 94.31 199 ALA A N 1
ATOM 1528 C CA . ALA A 1 199 ? -20.016 -7.929 9.444 1.00 94.31 199 ALA A CA 1
ATOM 1529 C C . ALA A 1 199 ? -19.881 -7.932 7.905 1.00 94.31 199 ALA A C 1
ATOM 1531 O O . ALA A 1 199 ? -18.772 -7.874 7.383 1.00 94.31 199 ALA A O 1
ATOM 1532 N N . GLN A 1 200 ? -20.994 -7.941 7.161 1.00 96.44 200 GLN A N 1
ATOM 1533 C CA . GLN A 1 200 ? -20.952 -7.926 5.689 1.00 96.44 200 GLN A CA 1
ATOM 1534 C C . GLN A 1 200 ? -20.349 -6.631 5.127 1.00 96.44 200 GLN A C 1
ATOM 1536 O O . GLN A 1 200 ? -19.540 -6.675 4.202 1.00 96.44 200 GLN A O 1
ATOM 1541 N N . ARG A 1 201 ? -20.714 -5.479 5.703 1.00 97.19 201 ARG A N 1
ATOM 1542 C CA . ARG A 1 201 ? -20.175 -4.175 5.299 1.00 97.19 201 ARG A CA 1
ATOM 1543 C C . ARG A 1 201 ? -18.699 -4.057 5.664 1.00 97.19 201 ARG A C 1
ATOM 1545 O O . ARG A 1 201 ? -17.930 -3.579 4.841 1.00 97.19 201 ARG A O 1
ATOM 1552 N N . LEU A 1 202 ? -18.313 -4.510 6.858 1.00 98.12 202 LEU A N 1
ATOM 1553 C CA . LEU A 1 202 ? -16.915 -4.533 7.284 1.00 98.12 202 LEU A CA 1
ATOM 1554 C C . LEU A 1 202 ? -16.072 -5.385 6.334 1.00 98.12 202 LEU A C 1
ATOM 1556 O O . LEU A 1 202 ? -15.051 -4.913 5.851 1.00 98.12 202 LEU A O 1
ATOM 1560 N N . ARG A 1 203 ? -16.521 -6.605 6.011 1.00 98.31 203 ARG A N 1
ATOM 1561 C CA . ARG A 1 203 ? -15.829 -7.477 5.054 1.00 98.31 203 ARG A CA 1
ATOM 1562 C C . ARG A 1 203 ? -15.646 -6.793 3.701 1.00 98.31 203 ARG A C 1
ATOM 1564 O O . ARG A 1 203 ? -14.555 -6.839 3.145 1.00 98.31 203 ARG A O 1
ATOM 1571 N N . TRP A 1 204 ? -16.703 -6.173 3.177 1.00 98.31 204 TRP A N 1
ATOM 1572 C CA . TRP A 1 204 ? -16.631 -5.460 1.904 1.00 98.31 204 TRP A CA 1
ATOM 1573 C C . TRP A 1 204 ? -15.617 -4.312 1.956 1.00 98.31 204 TRP A C 1
ATOM 1575 O O . TRP A 1 204 ? -14.747 -4.250 1.094 1.00 98.31 204 TRP A O 1
ATOM 1585 N N . LEU A 1 205 ? -15.658 -3.476 3.001 1.00 97.94 205 LEU A N 1
ATOM 1586 C CA . LEU A 1 205 ? -14.693 -2.389 3.193 1.00 97.94 205 LEU A CA 1
ATOM 1587 C C . LEU A 1 205 ? -13.265 -2.915 3.323 1.00 97.94 205 LEU A C 1
ATOM 1589 O O . LEU A 1 205 ? -12.373 -2.386 2.683 1.00 97.94 205 LEU A O 1
ATOM 1593 N N . LEU A 1 206 ? -13.032 -3.981 4.088 1.00 98.00 206 LEU A N 1
ATOM 1594 C CA . LEU A 1 206 ? -11.695 -4.554 4.228 1.00 98.00 206 LEU A CA 1
ATOM 1595 C C . LEU A 1 206 ? -11.134 -5.057 2.897 1.00 98.00 206 LEU A C 1
ATOM 1597 O O . LEU A 1 206 ? -9.944 -4.897 2.650 1.00 98.00 206 LEU A O 1
ATOM 1601 N N . LEU A 1 207 ? -11.961 -5.654 2.039 1.00 97.88 207 LEU A N 1
ATOM 1602 C CA . LEU A 1 207 ? -11.519 -6.140 0.731 1.00 97.88 207 LEU A CA 1
ATOM 1603 C C . LEU A 1 207 ? -11.301 -4.993 -0.263 1.00 97.88 207 LEU A C 1
ATOM 1605 O O . LEU A 1 207 ? -10.291 -4.969 -0.963 1.00 97.88 207 LEU A O 1
ATOM 1609 N N . ASP A 1 208 ? -12.236 -4.049 -0.315 1.00 97.44 208 ASP A N 1
ATOM 1610 C CA . ASP A 1 208 ? -12.292 -3.030 -1.360 1.00 97.44 208 ASP A CA 1
ATOM 1611 C C . ASP A 1 208 ? -11.615 -1.718 -0.963 1.00 97.44 208 ASP A C 1
ATOM 1613 O O . ASP A 1 208 ? -10.763 -1.233 -1.705 1.00 97.44 208 ASP A O 1
ATOM 1617 N N . SER A 1 209 ? -11.980 -1.158 0.193 1.00 96.19 209 SER A N 1
ATOM 1618 C CA . SER A 1 209 ? -11.689 0.214 0.639 1.00 96.19 209 SER A CA 1
ATOM 1619 C C . SER A 1 209 ? -11.387 0.341 2.144 1.00 96.19 209 SER A C 1
ATOM 1621 O O . SER A 1 209 ? -12.085 1.066 2.858 1.00 96.19 209 SER A O 1
ATOM 1623 N N . PRO A 1 210 ? -10.330 -0.321 2.668 1.00 96.56 210 PRO A N 1
ATOM 1624 C CA . PRO A 1 210 ? -10.028 -0.270 4.100 1.00 96.56 210 PRO A CA 1
ATOM 1625 C C . PRO A 1 210 ? -9.635 1.129 4.589 1.00 96.56 210 PRO A C 1
ATOM 1627 O O . PRO A 1 210 ? -9.816 1.452 5.758 1.00 96.56 210 PRO A O 1
ATOM 1630 N N . ASP A 1 211 ? -9.150 1.987 3.695 1.00 96.88 211 ASP A N 1
ATOM 1631 C CA . ASP A 1 211 ? -8.879 3.400 3.945 1.00 96.88 211 ASP A CA 1
ATOM 1632 C C . ASP A 1 211 ? -10.144 4.232 4.243 1.00 96.88 211 ASP A C 1
ATOM 1634 O O . ASP A 1 211 ? -10.048 5.310 4.843 1.00 96.88 211 ASP A O 1
ATOM 1638 N N . ALA A 1 212 ? -11.332 3.719 3.905 1.00 96.31 212 ALA A N 1
ATOM 1639 C CA . ALA A 1 212 ? -12.624 4.337 4.208 1.00 96.31 212 ALA A CA 1
ATOM 1640 C C . ALA A 1 212 ? -13.206 3.941 5.580 1.00 96.31 212 ALA A C 1
ATOM 1642 O O . ALA A 1 212 ? -14.222 4.508 5.984 1.00 96.31 212 ALA A O 1
ATOM 1643 N N . LEU A 1 213 ? -12.586 2.994 6.295 1.00 97.00 213 LEU A N 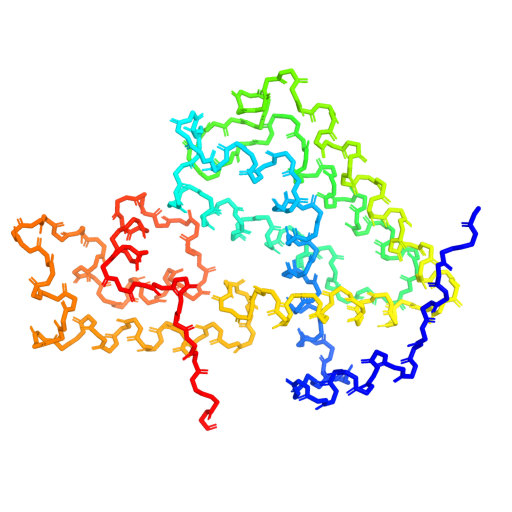1
ATOM 1644 C CA . LEU A 1 213 ? -12.978 2.643 7.663 1.00 97.00 213 LEU A CA 1
ATOM 1645 C C . LEU A 1 213 ? -12.716 3.810 8.623 1.00 97.00 213 LEU A C 1
ATOM 1647 O O . LEU A 1 213 ? -11.769 4.585 8.447 1.00 97.00 213 LEU A O 1
ATOM 1651 N N . ALA A 1 214 ? -13.541 3.914 9.665 1.00 96.25 214 ALA A N 1
ATOM 1652 C CA . ALA A 1 214 ? -13.300 4.857 10.751 1.00 96.25 214 ALA A CA 1
ATOM 1653 C C . ALA A 1 214 ? -11.986 4.523 11.478 1.00 96.25 214 ALA A C 1
ATOM 1655 O O . ALA A 1 214 ? -11.611 3.351 11.586 1.00 96.25 214 ALA A O 1
ATOM 1656 N N . ILE A 1 215 ? -11.298 5.542 12.007 1.00 95.56 215 ILE A N 1
ATOM 1657 C CA . ILE A 1 215 ? -10.023 5.362 12.724 1.00 95.56 215 ILE A CA 1
ATOM 1658 C C . ILE A 1 215 ? -10.186 4.385 13.884 1.00 95.56 215 ILE A C 1
ATOM 1660 O O . ILE A 1 215 ? -9.384 3.471 14.027 1.00 95.56 215 ILE A O 1
ATOM 1664 N N . GLU A 1 216 ? -11.266 4.513 14.649 1.00 95.44 216 GLU A N 1
ATOM 1665 C CA . GLU A 1 216 ? -11.556 3.660 15.798 1.00 95.44 216 GLU A CA 1
ATOM 1666 C C . GLU A 1 216 ? -11.795 2.203 15.380 1.00 95.44 216 GLU A C 1
ATOM 1668 O O . GLU A 1 216 ? -11.471 1.277 16.123 1.00 95.44 216 GLU A O 1
ATOM 1673 N N . THR A 1 217 ? -12.343 1.981 14.180 1.00 96.69 217 THR A N 1
ATOM 1674 C CA . THR A 1 217 ? -12.499 0.637 13.616 1.00 96.69 217 THR A CA 1
ATOM 1675 C C . THR A 1 217 ? -11.141 0.051 13.249 1.00 96.69 217 THR A C 1
ATOM 1677 O O . THR A 1 217 ? -10.862 -1.090 13.604 1.00 96.69 217 THR A O 1
ATOM 1680 N N . VAL A 1 218 ? -10.283 0.807 12.563 1.00 97.00 218 VAL A N 1
ATOM 1681 C CA . VAL A 1 218 ? -8.946 0.326 12.182 1.00 97.00 218 VAL A CA 1
ATOM 1682 C C . VAL A 1 218 ? -8.086 0.059 13.422 1.00 97.00 218 VAL A C 1
ATOM 1684 O O . VAL A 1 218 ? -7.486 -1.009 13.516 1.00 97.00 218 VAL A O 1
ATOM 1687 N N . ASP A 1 219 ? -8.099 0.963 14.401 1.00 94.88 219 ASP A N 1
ATOM 1688 C CA . ASP A 1 219 ? -7.418 0.813 15.693 1.00 94.88 219 ASP A CA 1
ATOM 1689 C C . ASP A 1 219 ? -7.842 -0.479 16.409 1.00 94.88 219 ASP A C 1
ATOM 1691 O O . ASP A 1 219 ? -7.009 -1.299 16.808 1.00 94.88 219 ASP A O 1
ATOM 1695 N N . PHE A 1 220 ? -9.153 -0.739 16.464 1.00 94.56 220 PHE A N 1
ATOM 1696 C CA . PHE A 1 220 ? -9.690 -1.988 16.997 1.00 94.56 220 PHE A CA 1
ATOM 1697 C C . PHE A 1 220 ? -9.141 -3.213 16.252 1.00 94.56 220 PHE A C 1
ATOM 1699 O O . PHE A 1 220 ? -8.704 -4.178 16.882 1.00 94.56 220 PHE A O 1
ATOM 1706 N N . LEU A 1 221 ? -9.142 -3.201 14.916 1.00 95.25 221 LEU A N 1
ATOM 1707 C CA . LEU A 1 221 ? -8.656 -4.329 14.113 1.00 95.25 221 LEU A CA 1
ATOM 1708 C C . LEU A 1 221 ? -7.155 -4.580 14.319 1.00 95.25 221 LEU A C 1
ATOM 1710 O O . LEU A 1 221 ? -6.727 -5.736 14.376 1.00 95.25 221 LEU A O 1
ATOM 1714 N N . ILE A 1 222 ? -6.358 -3.522 14.467 1.00 94.25 222 ILE A N 1
ATOM 1715 C CA . ILE A 1 222 ? -4.918 -3.621 14.716 1.00 94.25 222 ILE A CA 1
ATOM 1716 C C . ILE A 1 222 ? -4.662 -4.182 16.113 1.00 94.25 222 ILE A C 1
ATOM 1718 O O . ILE A 1 222 ? -4.018 -5.222 16.246 1.00 94.25 222 ILE A O 1
ATOM 1722 N N . HIS A 1 223 ? -5.209 -3.568 17.158 1.00 90.88 223 HIS A N 1
ATOM 1723 C CA . HIS A 1 223 ? -4.823 -3.906 18.528 1.00 90.88 223 HIS A CA 1
ATOM 1724 C C . HIS A 1 223 ? -5.590 -5.094 19.119 1.00 90.88 223 HIS A C 1
ATOM 1726 O O . HIS A 1 223 ? -5.061 -5.801 19.980 1.00 90.88 223 HIS A O 1
ATOM 1732 N N . GLN A 1 224 ? -6.822 -5.350 18.667 1.00 91.50 224 GLN A N 1
ATOM 1733 C CA . GLN A 1 224 ? -7.630 -6.469 19.168 1.00 91.50 224 GLN A CA 1
ATOM 1734 C C . GLN A 1 224 ? -7.535 -7.695 18.265 1.00 91.50 224 GLN A C 1
ATOM 1736 O O . GLN A 1 224 ? -7.424 -8.808 18.774 1.00 91.50 224 GLN A O 1
ATOM 1741 N N . LEU A 1 225 ? -7.510 -7.532 16.940 1.00 90.62 225 LEU A N 1
ATOM 1742 C CA . LEU A 1 225 ? -7.435 -8.679 16.022 1.00 90.62 225 LEU A CA 1
ATOM 1743 C C . LEU A 1 225 ? -6.041 -8.953 15.476 1.00 90.62 225 LEU A C 1
ATOM 1745 O O . LEU A 1 225 ? -5.824 -10.037 14.930 1.00 90.62 225 LEU A O 1
ATOM 1749 N N . GLY A 1 226 ? -5.100 -8.024 15.657 1.00 90.31 226 GLY A N 1
ATOM 1750 C CA . GLY A 1 226 ? -3.745 -8.174 15.145 1.00 90.31 226 GLY A CA 1
ATOM 1751 C C . GLY A 1 226 ? -3.721 -8.231 13.624 1.00 90.31 226 GLY A C 1
ATOM 1752 O O . GLY A 1 226 ? -2.933 -8.999 13.089 1.00 90.31 226 GLY A O 1
ATOM 1753 N N . ILE A 1 227 ? -4.595 -7.488 12.927 1.00 91.31 227 ILE A N 1
ATOM 1754 C CA . ILE A 1 227 ? -4.759 -7.608 11.465 1.00 91.31 227 ILE A CA 1
ATOM 1755 C C . ILE A 1 227 ? -3.435 -7.459 10.698 1.00 91.31 227 ILE A C 1
ATOM 1757 O O . ILE A 1 227 ? -3.204 -8.195 9.745 1.00 91.31 227 ILE A O 1
ATOM 1761 N N . GLY A 1 228 ? -2.533 -6.589 11.166 1.00 83.38 228 GLY A N 1
ATOM 1762 C CA . GLY A 1 228 ? -1.191 -6.398 10.599 1.00 83.38 228 GLY A CA 1
ATOM 1763 C C . GLY A 1 228 ? -0.192 -7.530 10.879 1.00 83.38 228 GLY A C 1
ATOM 1764 O O . GLY A 1 228 ? 0.938 -7.470 10.423 1.00 83.38 228 GLY A O 1
ATOM 1765 N N . PHE A 1 229 ? -0.576 -8.562 11.627 1.00 84.38 229 PHE A N 1
ATOM 1766 C CA . PHE A 1 229 ? 0.279 -9.704 11.974 1.00 84.38 229 PHE A CA 1
ATOM 1767 C C . PHE A 1 229 ? -0.340 -11.046 11.574 1.00 84.38 229 PHE A C 1
ATOM 1769 O O . PHE A 1 229 ? 0.212 -12.103 11.878 1.00 84.38 229 PHE A O 1
ATOM 1776 N N . ILE A 1 230 ? -1.504 -11.031 10.919 1.00 86.31 230 ILE A N 1
ATOM 1777 C CA . ILE A 1 230 ? -2.144 -12.253 10.443 1.00 86.31 230 ILE A CA 1
ATOM 1778 C C . ILE A 1 230 ? -1.387 -12.749 9.216 1.00 86.31 230 ILE A C 1
ATOM 1780 O O . ILE A 1 230 ? -1.396 -12.122 8.158 1.00 86.31 230 ILE A O 1
ATOM 1784 N N . THR A 1 231 ? -0.798 -13.931 9.342 1.00 74.75 231 THR A N 1
ATOM 1785 C CA . THR A 1 231 ? -0.344 -14.716 8.202 1.00 74.75 231 THR A CA 1
ATOM 1786 C C . THR A 1 231 ? -1.520 -15.555 7.709 1.00 74.75 231 THR A C 1
ATOM 1788 O O . THR A 1 231 ? -2.028 -16.431 8.411 1.00 74.75 231 THR A O 1
ATOM 1791 N N . ALA A 1 232 ? -2.022 -15.253 6.510 1.00 64.38 232 ALA A N 1
ATOM 1792 C CA . ALA A 1 232 ? -2.950 -16.161 5.850 1.00 64.38 232 ALA A CA 1
ATOM 1793 C C . ALA A 1 232 ? -2.197 -17.464 5.541 1.00 64.38 232 ALA A C 1
ATOM 1795 O O . ALA A 1 232 ? -1.095 -17.425 4.995 1.00 64.38 232 ALA A O 1
ATOM 1796 N N . VAL A 1 233 ? -2.771 -18.605 5.920 1.00 55.28 233 VAL A N 1
ATOM 1797 C CA . VAL A 1 233 ? -2.257 -19.907 5.486 1.00 55.28 233 VAL A CA 1
ATOM 1798 C C . VAL A 1 233 ? -2.704 -20.082 4.040 1.00 55.28 233 VAL A C 1
ATOM 1800 O O . VAL A 1 233 ? -3.895 -19.936 3.759 1.00 55.28 233 VAL A O 1
ATOM 1803 N N . GLU A 1 234 ? -1.765 -20.342 3.131 1.00 49.41 234 GLU A N 1
ATOM 1804 C CA . GLU A 1 234 ? -2.093 -20.790 1.776 1.00 49.41 234 GLU A CA 1
ATOM 1805 C C . GLU A 1 234 ? -2.899 -22.091 1.913 1.00 49.41 234 GLU A C 1
ATOM 1807 O O . GLU A 1 234 ? -2.417 -23.071 2.485 1.00 49.41 234 GLU A O 1
ATOM 1812 N N . GLY A 1 235 ? -4.178 -22.029 1.534 1.00 41.88 235 GLY A N 1
ATOM 1813 C CA . GLY A 1 235 ? -5.110 -23.157 1.582 1.00 41.88 235 GLY A CA 1
ATOM 1814 C C . GLY A 1 235 ? -5.006 -24.042 0.354 1.00 41.88 235 GLY A C 1
ATOM 1815 O O . GLY A 1 235 ? -4.673 -23.504 -0.724 1.00 41.88 235 GLY A O 1
#

Organism: NCBI:txid2593304

Radius of gyration: 18.6 Å; chains: 1; bounding box: 51×44×50 Å

pLDDT: mean 92.92, std 9.65, range [36.0, 98.69]

Secondary structure (DSSP, 8-state):
-PPS---HHHHHHHHHHTT--SS-HHHHHHHHHHHHIIIIIISSHHHHHHSSTT-SS-HHHHHHHHHHHHHHHHHHTTT--SHHHHHHHHHHHHHHHT-TTPBPTTS-BHHHHHGGGHHHHHHHHHHHHHHHHHHHHHH-HHHHHHHHHHHHHHH-TTSTTSTTHHHHHHHHHHHHH-TTSHHHHHTTTPPPPTTTT-HHHHHHHHHH-GGGS-HHHHHHHHHTT-GGG------

Foldseek 3Di:
DDDPDDDLVVLVVLCVVLVNDLVPLLQLLLLLLLLLLVQQPCVFCVVVCCDDPNHPADPLQVQLQSQVLSVLSSQQSPPQDALVSNVVSLVSSLCQSLPQQNQGLVRDGNCNSCPVCSVVSSVSNVVVSVVLSVCCVVPNPSSSSSVSSSSSSPPPCLHASHPLVLLLLVQLLVLLVDCPRVLVVVCPPPDDDPVSVVSVSVSVCSNPPVSPDDSVNSVSCCPRVVSRPDDRDPD